Protein AF-A0A948XB82-F1 (afdb_monomer)

Nearest PDB structures (foldseek):
  3dh3-assembly4_D  TM=6.947E-01  e=8.249E-20  Escherichia coli
  1vio-assembly1_B  TM=7.041E-01  e=4.746E-19  Haemophilus influenzae
  1ksv-assembly1_A  TM=6.782E-01  e=2.929E-19  Escherichia coli
  2gml-assembly2_B  TM=8.587E-01  e=2.042E-13  Escherichia coli
  2olw-assembly2_B  TM=8.159E-01  e=3.733E-13  Escherichia coli

Mean predicted aligned error: 8.67 Å

Secondary structure (DSSP, 8-state):
---PPPPPPPP----PPPPP-----------SEEHHHHHHHTTSS-HHHHHHHHHTT-EEETTEEE-STT-EE-TT--EEE-HHHHHHHTT--EEEEEEPTTEESSS-BTTBEEGGGG-SGGGBPTT-SSPP-GGGGTT-EESS---TT-EEEEEEES-HHHHHHHHSTT----EEEEEEEEE---TTHHHHHHTT-EETTEEPPP-EEEESSSSEEEEEES---TTHHHHHHHHTTEEEEEEEEEEETTEE-TT--TT-EEEPPTT---

Foldseek 3Di:
DDDDDDDDDDDDDDDDDDDPDPDPDDPDDQDADFPLVLCVVVLVFHSVLRLVCQCVQQKDWLNHTHNDGRDGDHSPIDIDGHPVSVVVLVPKFKKKAFEDAQEWCFPDDPNGHHLLVLLDQVQADPPFPDHDDVVNSVQWGWLDTDDNQATEITMTINTRSQSCCQANPPHQKKWKKKWFKDFDFDPCLQVVLQADDDDPNHGADGWDWDDPDDGIIMIIHRDDDDVVVQVSQVVRGIHTPYMYTQDIRPDGSPPNDRSHMHTQDPPDDD

Radius of gyration: 31.68 Å; Cα contacts (8 Å, |Δi|>4): 470; chains: 1; bounding box: 44×98×120 Å

Structure (mmCIF, N/CA/C/O backbone):
data_AF-A0A948XB82-F1
#
_entry.id   AF-A0A948XB82-F1
#
loop_
_atom_site.group_PDB
_atom_site.id
_atom_site.type_symbol
_atom_site.label_atom_id
_atom_site.label_alt_id
_atom_site.label_comp_id
_atom_site.label_asym_id
_atom_site.label_entity_id
_atom_site.label_seq_id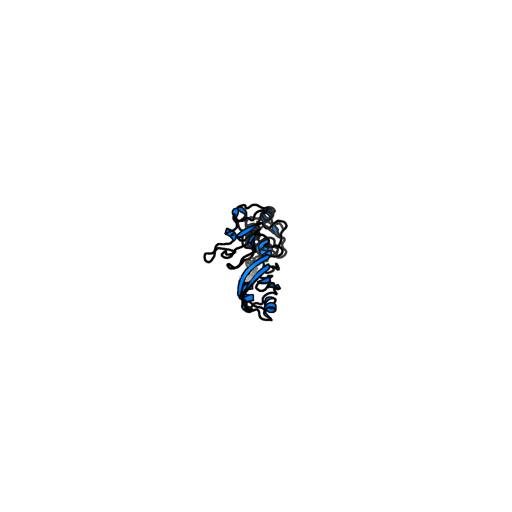
_atom_site.pdbx_PDB_ins_code
_atom_site.Cartn_x
_atom_site.Cartn_y
_atom_site.Cartn_z
_atom_site.occupancy
_atom_site.B_iso_or_equiv
_atom_site.auth_seq_id
_atom_site.auth_comp_id
_atom_site.auth_asym_id
_atom_site.auth_atom_id
_atom_site.pdbx_PDB_model_num
ATOM 1 N N . MET A 1 1 ? -19.721 -74.765 94.001 1.00 44.59 1 MET A N 1
ATOM 2 C CA . MET A 1 1 ? -18.731 -75.258 93.020 1.00 44.59 1 MET A CA 1
ATOM 3 C C . MET A 1 1 ? -19.482 -75.759 91.800 1.00 44.59 1 MET A C 1
ATOM 5 O O . MET A 1 1 ? -20.050 -76.837 91.864 1.00 44.59 1 MET A O 1
ATOM 9 N N . ASN A 1 2 ? -19.585 -74.906 90.781 1.00 39.44 2 ASN A N 1
ATOM 10 C CA . ASN A 1 2 ? -19.821 -75.204 89.363 1.00 39.44 2 ASN A CA 1
ATOM 11 C C . ASN A 1 2 ? -20.097 -73.856 88.695 1.00 39.44 2 ASN A C 1
ATOM 13 O O . ASN A 1 2 ? -21.235 -73.400 88.684 1.00 39.44 2 ASN A O 1
ATOM 17 N N . ASP A 1 3 ? -19.040 -73.207 88.209 1.00 40.25 3 ASP A N 1
ATOM 18 C CA . ASP A 1 3 ? -19.155 -72.004 87.389 1.00 40.25 3 ASP A CA 1
ATOM 19 C C . ASP A 1 3 ? -18.664 -72.345 85.984 1.00 40.25 3 ASP A C 1
ATOM 21 O O . ASP A 1 3 ? -17.518 -72.751 85.776 1.00 40.25 3 ASP A O 1
ATOM 25 N N . SER A 1 4 ? -19.599 -72.272 85.041 1.00 39.44 4 SER A N 1
ATOM 26 C CA . SER A 1 4 ? -19.399 -72.562 83.624 1.00 39.44 4 SER A CA 1
ATOM 27 C C . SER A 1 4 ? -18.828 -71.324 82.924 1.00 39.44 4 SER A C 1
ATOM 29 O O . SER A 1 4 ? -19.292 -70.217 83.197 1.00 39.44 4 SER A O 1
ATOM 31 N N . PRO A 1 5 ? -17.857 -71.459 82.005 1.00 43.59 5 PRO A N 1
ATOM 32 C CA . PRO A 1 5 ? -17.249 -70.305 81.360 1.00 43.59 5 PRO A CA 1
ATOM 33 C C . PRO A 1 5 ? -18.140 -69.704 80.261 1.00 43.59 5 PRO A C 1
ATOM 35 O O . PRO A 1 5 ? -18.662 -70.388 79.380 1.00 43.59 5 PRO A O 1
ATOM 38 N N . THR A 1 6 ? -18.252 -68.381 80.328 1.00 44.56 6 THR A N 1
ATOM 39 C CA . THR A 1 6 ? -18.955 -67.436 79.452 1.00 44.56 6 THR A CA 1
ATOM 40 C C . THR A 1 6 ? -18.467 -67.472 77.988 1.00 44.56 6 THR A C 1
ATOM 42 O O . THR A 1 6 ? -17.260 -67.567 77.747 1.00 44.56 6 THR A O 1
ATOM 45 N N . PRO A 1 7 ? -19.353 -67.317 76.981 1.00 39.78 7 PRO A N 1
ATOM 46 C CA . PRO A 1 7 ? -18.963 -67.293 75.570 1.00 39.78 7 PRO A CA 1
ATOM 47 C C . PRO A 1 7 ? -18.355 -65.943 75.139 1.00 39.78 7 PRO A C 1
ATOM 49 O O . PRO A 1 7 ? -18.865 -64.869 75.459 1.00 39.78 7 PRO A O 1
ATOM 52 N N . ARG A 1 8 ? -17.271 -66.000 74.350 1.00 39.41 8 ARG A N 1
ATOM 53 C CA . ARG A 1 8 ? -16.617 -64.840 73.715 1.00 39.41 8 ARG A CA 1
ATOM 54 C C . ARG A 1 8 ? -17.480 -64.261 72.585 1.00 39.41 8 ARG A C 1
ATOM 56 O O . ARG A 1 8 ? -17.780 -64.948 71.609 1.00 39.41 8 ARG A O 1
ATOM 63 N N . ALA A 1 9 ? -17.813 -62.974 72.688 1.00 40.00 9 ALA A N 1
ATOM 64 C CA . ALA A 1 9 ? -18.500 -62.203 71.655 1.00 40.00 9 ALA A CA 1
ATOM 65 C C . ALA A 1 9 ? -17.589 -61.923 70.441 1.00 40.00 9 ALA A C 1
ATOM 67 O O . ALA A 1 9 ? -16.431 -61.529 70.585 1.00 40.00 9 ALA A O 1
ATOM 68 N N . LYS A 1 10 ? -18.128 -62.117 69.231 1.00 38.88 10 LYS A N 1
ATOM 69 C CA . LYS A 1 10 ? -17.468 -61.825 67.949 1.00 38.88 10 LYS A CA 1
ATOM 70 C C . LYS A 1 10 ? -17.563 -60.324 67.646 1.00 38.88 10 LYS A C 1
ATOM 72 O O . LYS A 1 10 ? -18.660 -59.796 67.488 1.00 38.88 10 LYS A O 1
ATOM 77 N N . ILE A 1 11 ? -16.421 -59.648 67.534 1.00 40.31 11 ILE A N 1
ATOM 78 C CA . ILE A 1 11 ? -16.333 -58.237 67.132 1.00 40.31 11 ILE A CA 1
ATOM 79 C C . ILE A 1 11 ? -16.541 -58.135 65.613 1.00 40.31 11 ILE A C 1
ATOM 81 O O . ILE A 1 11 ? -15.787 -58.703 64.824 1.00 40.31 11 ILE A O 1
ATOM 85 N N . ARG A 1 12 ? -17.584 -57.407 65.203 1.00 37.78 12 ARG A N 1
ATOM 86 C CA . ARG A 1 12 ? -17.928 -57.097 63.809 1.00 37.78 12 ARG A CA 1
ATOM 87 C C . ARG A 1 12 ? -17.132 -55.869 63.359 1.00 37.78 12 ARG A C 1
ATOM 89 O O . ARG A 1 12 ? -17.402 -54.759 63.807 1.00 37.78 12 ARG A O 1
ATOM 96 N N . VAL A 1 13 ? -16.160 -56.065 62.469 1.00 38.25 13 VAL A N 1
ATOM 97 C CA . VAL A 1 13 ? -15.392 -54.975 61.845 1.00 38.25 13 VAL A CA 1
ATOM 98 C C . VAL A 1 13 ? -16.288 -54.247 60.840 1.00 38.25 13 VAL A C 1
ATOM 100 O O . VAL A 1 13 ? -16.725 -54.823 59.844 1.00 38.25 13 VAL A O 1
ATOM 103 N N . VAL A 1 14 ? -16.585 -52.976 61.110 1.00 39.91 14 VAL A N 1
ATOM 104 C CA . VAL A 1 14 ? -17.322 -52.091 60.200 1.00 39.91 14 VAL A CA 1
ATOM 105 C C . VAL A 1 14 ? -16.345 -51.595 59.130 1.00 39.91 14 VAL A C 1
ATOM 107 O O . VAL A 1 14 ? -15.380 -50.897 59.436 1.00 39.91 14 VAL A O 1
ATOM 110 N N . ARG A 1 15 ? -16.567 -51.983 57.869 1.00 41.22 15 ARG A N 1
ATOM 111 C CA . ARG A 1 15 ? -15.790 -51.503 56.715 1.00 41.22 15 ARG A CA 1
ATOM 112 C C . ARG A 1 15 ? -16.067 -50.008 56.521 1.00 41.22 15 ARG A C 1
ATOM 114 O O . ARG A 1 15 ? -17.191 -49.618 56.217 1.00 41.22 15 ARG A O 1
ATOM 121 N N . ARG A 1 16 ? -15.038 -49.181 56.710 1.00 40.88 16 ARG A N 1
ATOM 122 C CA . ARG A 1 16 ? -15.045 -47.742 56.418 1.00 40.88 16 ARG A CA 1
ATOM 123 C C . ARG A 1 16 ? -15.140 -47.570 54.897 1.00 40.88 16 ARG A C 1
ATOM 125 O O . ARG A 1 16 ? -14.289 -48.086 54.176 1.00 40.88 16 ARG A O 1
ATOM 132 N N . VAL A 1 17 ? -16.185 -46.901 54.414 1.00 43.66 17 VAL A N 1
ATOM 133 C CA . VAL A 1 17 ? -16.306 -46.516 53.000 1.00 43.66 17 VAL A CA 1
ATOM 134 C C . VAL A 1 17 ? -15.234 -45.462 52.730 1.00 43.66 17 VAL A C 1
ATOM 136 O O . VAL A 1 17 ? -15.179 -44.448 53.425 1.00 43.66 17 VAL A O 1
ATOM 139 N N . ALA A 1 18 ? -14.337 -45.743 51.786 1.00 43.00 18 ALA A N 1
ATOM 140 C CA . ALA A 1 18 ? -13.312 -44.804 51.356 1.00 43.00 18 ALA A CA 1
ATOM 141 C C . ALA A 1 18 ? -13.987 -43.581 50.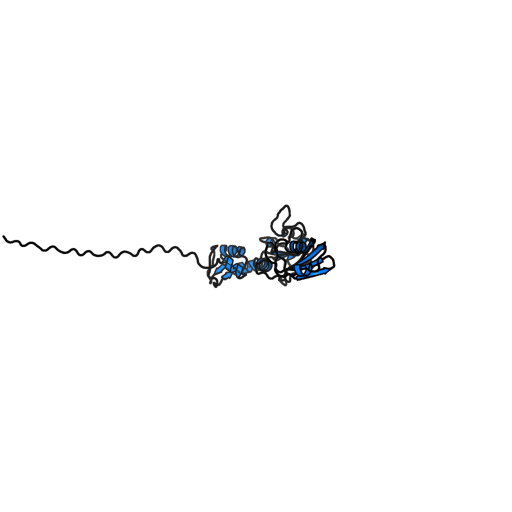720 1.00 43.00 18 ALA A C 1
ATOM 143 O O . ALA A 1 18 ? -14.830 -43.728 49.834 1.00 43.00 18 ALA A O 1
ATOM 144 N N . ALA A 1 19 ? -13.637 -42.389 51.202 1.00 43.75 19 ALA A N 1
ATOM 145 C CA . ALA A 1 19 ? -14.021 -41.138 50.571 1.00 43.75 19 ALA A CA 1
ATOM 146 C C . ALA A 1 19 ? -13.431 -41.108 49.156 1.00 43.75 19 ALA A C 1
ATOM 148 O O . ALA A 1 19 ? -12.245 -41.386 48.974 1.00 43.75 19 ALA A O 1
ATOM 149 N N . ALA A 1 20 ? -14.276 -40.826 48.165 1.00 45.59 20 ALA A N 1
ATOM 150 C CA . ALA A 1 20 ? -13.843 -40.634 46.793 1.00 45.59 20 ALA A CA 1
ATOM 151 C C . ALA A 1 20 ? -12.900 -39.427 46.742 1.00 45.59 20 ALA A C 1
ATOM 153 O O . ALA A 1 20 ? -13.283 -38.306 47.072 1.00 45.59 20 ALA A O 1
ATOM 154 N N . ASP A 1 21 ? -11.661 -39.701 46.360 1.00 42.25 21 ASP A N 1
ATOM 155 C CA . ASP A 1 21 ? -10.599 -38.728 46.171 1.00 42.25 21 ASP A CA 1
ATOM 156 C C . ASP A 1 21 ? -10.910 -37.940 44.887 1.00 42.25 21 ASP A C 1
ATOM 158 O O . ASP A 1 21 ? -10.603 -38.367 43.772 1.00 42.25 21 ASP A O 1
ATOM 162 N N . THR A 1 22 ? -11.639 -36.828 45.010 1.00 45.50 22 THR A N 1
ATOM 163 C CA . THR A 1 22 ? -11.856 -35.913 43.885 1.00 45.50 22 THR A CA 1
ATOM 164 C C . THR A 1 22 ? -10.570 -35.134 43.660 1.00 45.50 22 THR A C 1
ATOM 166 O O . THR A 1 22 ? -10.338 -34.098 44.287 1.00 45.50 22 THR A O 1
ATOM 169 N N . ALA A 1 23 ? -9.728 -35.649 42.766 1.00 48.97 23 ALA A N 1
ATOM 170 C CA . ALA A 1 23 ? -8.591 -34.913 42.239 1.00 48.97 23 ALA A CA 1
ATOM 171 C C . ALA A 1 23 ? -9.054 -33.524 41.747 1.00 48.97 23 ALA A C 1
ATOM 173 O O . ALA A 1 23 ? -10.116 -33.423 41.121 1.00 48.97 23 ALA A O 1
ATOM 174 N N . PRO A 1 24 ? -8.290 -32.448 42.004 1.00 44.91 24 PRO A N 1
ATOM 175 C CA . PRO A 1 24 ? -8.643 -31.126 41.515 1.00 44.91 24 PRO A CA 1
ATOM 176 C C . PRO A 1 24 ? -8.679 -31.160 39.986 1.00 44.91 24 PRO A C 1
ATOM 178 O O . PRO A 1 24 ? -7.675 -31.453 39.330 1.00 44.91 24 PRO A O 1
ATOM 181 N N . VAL A 1 25 ? -9.852 -30.873 39.419 1.00 46.31 25 VAL A N 1
ATOM 182 C CA . VAL A 1 25 ? -10.026 -30.659 37.982 1.00 46.31 25 VAL A CA 1
ATOM 183 C C . VAL A 1 25 ? -9.077 -29.528 37.591 1.00 46.31 25 VAL A C 1
ATOM 185 O O . VAL A 1 25 ? -9.241 -28.390 38.033 1.00 46.31 25 VAL A O 1
ATOM 188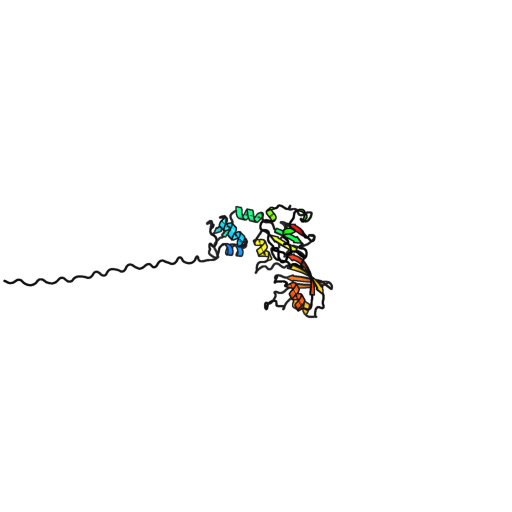 N N . LYS A 1 26 ? -8.038 -29.843 36.806 1.00 40.03 26 LYS A N 1
ATOM 189 C CA . LYS A 1 26 ? -7.198 -28.821 36.168 1.00 40.03 26 LYS A CA 1
ATOM 190 C C . LYS A 1 26 ? -8.138 -27.876 35.413 1.00 40.03 26 LYS A C 1
ATOM 192 O O . LYS A 1 26 ? -8.944 -28.395 34.642 1.00 40.03 26 LYS A O 1
ATOM 197 N N . PRO A 1 27 ? -8.053 -26.544 35.592 1.00 43.31 27 PRO A N 1
ATOM 198 C CA . PRO A 1 27 ? -8.846 -25.628 34.788 1.00 43.31 27 PRO A CA 1
ATOM 199 C C . PRO A 1 27 ? -8.541 -25.922 33.321 1.00 43.31 27 PRO A C 1
ATOM 201 O O . PRO A 1 27 ? -7.390 -25.847 32.880 1.00 43.31 27 PRO A O 1
ATOM 204 N N . GLU A 1 28 ? -9.570 -26.372 32.611 1.00 46.44 28 GLU A N 1
ATOM 205 C CA . GLU A 1 28 ? -9.508 -26.686 31.195 1.00 46.44 28 GLU A CA 1
ATOM 206 C C . GLU A 1 28 ? -8.987 -25.435 30.481 1.00 46.44 28 GLU A C 1
ATOM 208 O O . GLU A 1 28 ? -9.465 -24.324 30.728 1.00 46.44 28 GLU A O 1
ATOM 213 N N . ALA A 1 29 ? -7.931 -25.580 29.675 1.00 53.56 29 ALA A N 1
ATOM 214 C CA . ALA A 1 29 ? -7.384 -24.444 28.946 1.00 53.56 29 ALA A CA 1
ATOM 215 C C . ALA A 1 29 ? -8.528 -23.809 28.139 1.00 53.56 29 ALA A C 1
ATOM 217 O O . ALA A 1 29 ? -9.263 -24.557 27.493 1.00 53.56 29 ALA A O 1
ATOM 218 N N . PRO A 1 30 ? -8.704 -22.474 28.166 1.00 58.88 30 PRO A N 1
ATOM 219 C CA . PRO A 1 30 ? -9.861 -21.845 27.546 1.00 58.88 30 PRO A CA 1
ATOM 220 C C . PRO A 1 30 ? -9.949 -22.280 26.080 1.00 58.88 30 PRO A C 1
ATOM 222 O O . PRO A 1 30 ? -9.042 -22.011 25.282 1.00 58.88 30 PRO A O 1
ATOM 225 N N . SER A 1 31 ? -11.007 -23.021 25.753 1.00 77.00 31 SER A N 1
ATOM 226 C CA . SER A 1 31 ? -11.255 -23.542 24.416 1.00 77.00 31 SER A CA 1
ATOM 227 C C . SER A 1 31 ? -11.634 -22.395 23.472 1.00 77.00 31 SER A C 1
ATOM 229 O O . SER A 1 31 ? -12.040 -21.309 23.889 1.00 77.00 31 SER A O 1
ATOM 231 N N . GLY A 1 32 ? -11.425 -22.595 22.170 1.00 87.38 32 GLY A N 1
ATOM 232 C CA . GLY A 1 32 ? -11.774 -21.606 21.148 1.00 87.38 32 GLY A CA 1
ATOM 233 C C . GLY A 1 32 ? -10.628 -20.702 20.686 1.00 87.38 32 GLY A C 1
ATOM 234 O O . GLY A 1 32 ? -9.443 -20.915 20.968 1.00 87.38 32 GLY A O 1
ATOM 235 N N . VAL A 1 33 ? -10.985 -19.694 19.893 1.00 93.50 33 VAL A N 1
ATOM 236 C CA . VAL A 1 33 ? -10.058 -18.805 19.183 1.00 93.50 33 VAL A CA 1
ATOM 237 C C . VAL A 1 33 ? -9.991 -17.464 19.904 1.00 93.50 33 VAL A C 1
ATOM 239 O O . VAL A 1 33 ? -10.993 -16.957 20.397 1.00 93.50 33 VAL A O 1
ATOM 242 N N . ARG A 1 34 ? -8.799 -16.861 19.971 1.00 96.38 34 ARG A N 1
ATOM 243 C CA . ARG A 1 34 ? -8.619 -15.531 20.571 1.00 96.38 34 ARG A CA 1
ATOM 244 C C . ARG A 1 34 ? -9.525 -14.510 19.875 1.00 96.38 34 ARG A C 1
ATOM 246 O O . ARG A 1 34 ? -9.466 -14.389 18.652 1.00 96.38 34 ARG A O 1
ATOM 253 N N . ILE A 1 35 ? -10.283 -13.735 20.648 1.00 96.25 35 ILE A N 1
ATOM 254 C CA . ILE A 1 35 ? -11.264 -12.768 20.128 1.00 96.25 35 ILE A CA 1
ATOM 255 C C . ILE A 1 35 ? -10.612 -11.784 19.156 1.00 96.25 35 ILE A C 1
ATOM 257 O O . ILE A 1 35 ? -11.121 -11.594 18.056 1.00 96.25 35 ILE A O 1
ATOM 261 N N . SER A 1 36 ? -9.430 -11.242 19.472 1.00 95.94 36 SER A N 1
ATOM 262 C CA . SER A 1 36 ? -8.754 -10.318 18.552 1.00 95.94 36 SER A CA 1
ATOM 263 C C . SER A 1 36 ? -8.321 -10.948 17.227 1.00 95.94 36 SER A C 1
ATOM 265 O O . SER A 1 36 ? -8.220 -10.245 16.223 1.00 95.94 36 SER A O 1
ATOM 267 N N . LYS A 1 37 ? -8.109 -12.272 17.185 1.00 94.56 37 LYS A N 1
ATOM 268 C CA . LYS A 1 37 ? -7.916 -13.008 15.927 1.00 94.56 37 LYS A CA 1
ATOM 269 C C . LYS A 1 37 ? -9.243 -13.137 15.170 1.00 94.56 37 LYS A C 1
ATOM 271 O O . LYS A 1 37 ? -9.270 -12.771 14.000 1.00 94.56 37 LYS A O 1
ATOM 276 N N . LEU A 1 38 ? -10.323 -13.563 15.835 1.00 95.50 38 LEU A N 1
ATOM 277 C CA . LEU A 1 38 ? -11.656 -13.679 15.222 1.00 95.50 38 LEU A CA 1
ATOM 278 C C . LEU A 1 38 ? -12.136 -12.347 14.636 1.00 95.50 38 LEU A C 1
ATOM 280 O O . LEU A 1 38 ? -12.579 -12.303 13.494 1.00 95.50 38 LEU A O 1
ATOM 284 N N . MET A 1 39 ? -11.995 -11.247 15.379 1.00 95.88 39 MET A N 1
ATOM 285 C CA . MET A 1 39 ? -12.358 -9.905 14.914 1.00 95.88 39 MET A CA 1
ATOM 286 C C . MET A 1 39 ? -11.606 -9.517 13.637 1.00 95.88 39 MET A C 1
ATOM 288 O O . MET A 1 39 ? -12.208 -8.979 12.709 1.00 95.88 39 MET A O 1
ATOM 292 N N . ALA A 1 40 ? -10.309 -9.825 13.565 1.00 92.62 40 ALA A N 1
ATOM 293 C CA . ALA A 1 40 ? -9.498 -9.532 12.390 1.00 92.62 40 ALA A CA 1
ATOM 294 C C . ALA A 1 40 ? -9.845 -10.408 11.185 1.00 92.62 40 ALA A C 1
ATOM 296 O O . ALA A 1 40 ? -9.898 -9.912 10.061 1.00 92.62 40 ALA A O 1
ATOM 297 N N . GLU A 1 41 ? -10.102 -11.696 11.403 1.00 91.06 41 GLU A N 1
ATOM 298 C CA . GLU A 1 41 ? -10.509 -12.623 10.343 1.00 91.06 41 GLU A CA 1
ATOM 299 C C . GLU A 1 41 ? -11.884 -12.264 9.774 1.00 91.06 41 GLU A C 1
ATOM 301 O O . GLU A 1 41 ? -12.066 -12.309 8.560 1.00 91.06 41 GLU A O 1
ATOM 306 N N . ARG A 1 42 ? -12.802 -11.800 10.628 1.00 92.56 42 ARG A N 1
ATOM 307 C CA . ARG A 1 42 ? -14.141 -11.322 10.251 1.00 92.56 42 ARG A CA 1
ATOM 308 C C . ARG A 1 42 ? -14.163 -9.887 9.711 1.00 92.56 42 ARG A C 1
ATOM 310 O O . ARG A 1 42 ? -15.234 -9.362 9.428 1.00 92.56 42 ARG A O 1
ATOM 317 N N . GLY A 1 43 ? -13.006 -9.232 9.592 1.00 90.88 43 GLY A N 1
ATOM 318 C CA . GLY A 1 43 ? -12.902 -7.886 9.022 1.00 90.88 43 GLY A CA 1
ATOM 319 C C . GLY A 1 43 ? -13.470 -6.763 9.898 1.00 90.88 43 GLY A C 1
ATOM 320 O O . GLY A 1 43 ? -13.716 -5.673 9.389 1.00 90.88 43 GLY A O 1
ATOM 321 N N . LEU A 1 44 ? -13.658 -6.988 11.204 1.00 92.94 44 LEU A N 1
ATOM 322 C CA . LEU A 1 44 ? -14.162 -5.959 12.121 1.00 92.94 44 LEU A CA 1
ATOM 323 C C . LEU A 1 44 ? -13.128 -4.852 12.367 1.00 92.94 44 LEU A C 1
ATOM 325 O O . LEU A 1 44 ? -13.495 -3.684 12.442 1.00 92.94 44 LEU A O 1
ATOM 329 N N . CYS A 1 45 ? -11.848 -5.210 12.492 1.00 93.19 45 CYS A N 1
ATOM 330 C CA . CYS A 1 45 ? -10.703 -4.304 12.659 1.00 93.19 45 CYS A CA 1
ATOM 331 C C . CYS A 1 45 ? -9.386 -5.100 12.550 1.00 93.19 45 CYS A C 1
ATOM 333 O O . CYS A 1 45 ? -9.408 -6.319 12.400 1.00 93.19 45 CYS A O 1
ATOM 335 N N . SER A 1 46 ? -8.216 -4.469 12.656 1.00 92.31 46 SER A N 1
ATOM 336 C CA . SER A 1 46 ? -6.957 -5.205 12.853 1.00 92.31 46 SER A CA 1
ATOM 337 C C . SER A 1 46 ? -6.895 -5.877 14.226 1.00 92.31 46 SER A C 1
ATOM 339 O O . SER A 1 46 ? -7.614 -5.523 15.158 1.00 92.31 46 SER A O 1
ATOM 341 N N . ARG A 1 47 ? -5.954 -6.817 14.392 1.00 92.44 47 ARG A N 1
ATOM 342 C CA . ARG A 1 47 ? -5.690 -7.456 15.694 1.00 92.44 47 ARG A CA 1
ATOM 343 C C . ARG A 1 47 ? -5.274 -6.452 16.776 1.00 92.44 47 ARG A C 1
ATOM 345 O O . ARG A 1 47 ? -5.633 -6.641 17.929 1.00 92.44 47 ARG A O 1
ATOM 352 N N . ARG A 1 48 ? -4.519 -5.410 16.404 1.00 91.69 48 ARG A N 1
ATOM 353 C CA . ARG A 1 48 ? -4.059 -4.369 17.339 1.00 91.69 48 ARG A CA 1
ATOM 354 C C . ARG A 1 48 ? -5.211 -3.472 17.778 1.00 91.69 48 ARG A C 1
ATOM 356 O O . ARG A 1 48 ? -5.342 -3.206 18.963 1.00 91.69 48 ARG A O 1
ATOM 363 N N . GLU A 1 49 ? -6.060 -3.059 16.840 1.00 93.50 49 GLU A N 1
ATOM 364 C CA . GLU A 1 49 ? -7.289 -2.327 17.168 1.00 93.50 49 GLU A CA 1
ATOM 365 C C . GLU A 1 49 ? -8.230 -3.179 18.017 1.00 93.50 49 GLU A C 1
ATOM 367 O O . GLU A 1 49 ? -8.792 -2.674 18.977 1.00 93.50 49 GLU A O 1
ATOM 372 N N . ALA A 1 50 ? -8.354 -4.476 17.719 1.00 95.75 50 ALA A N 1
ATOM 373 C CA . ALA A 1 50 ? -9.169 -5.385 18.515 1.00 95.75 50 ALA A CA 1
ATOM 374 C C . ALA A 1 50 ? -8.682 -5.456 19.966 1.00 95.75 50 ALA A C 1
ATOM 376 O O . ALA A 1 50 ? -9.489 -5.308 20.875 1.00 95.75 50 ALA A O 1
ATOM 377 N N . ASP A 1 51 ? -7.376 -5.641 20.187 1.00 96.00 51 ASP A N 1
ATOM 378 C CA . ASP A 1 51 ? -6.802 -5.628 21.536 1.00 96.00 51 ASP A CA 1
ATOM 379 C C . ASP A 1 51 ? -7.075 -4.269 22.235 1.00 96.00 51 ASP A C 1
ATOM 381 O O . ASP A 1 51 ? -7.564 -4.258 23.362 1.00 96.00 51 ASP A O 1
ATOM 385 N N . ALA A 1 52 ? -6.904 -3.133 21.544 1.00 94.50 52 ALA A N 1
ATOM 386 C CA . ALA A 1 52 ? -7.187 -1.804 22.105 1.00 94.50 52 ALA A CA 1
ATOM 387 C C . ALA A 1 52 ? -8.681 -1.566 22.417 1.00 94.50 52 ALA A C 1
ATOM 389 O O . ALA A 1 52 ? -9.021 -0.908 23.402 1.00 94.50 52 ALA A O 1
ATOM 390 N N . TYR A 1 53 ? -9.595 -2.078 21.588 1.00 96.88 53 TYR A N 1
ATOM 391 C CA . TYR A 1 53 ? -11.033 -2.011 21.851 1.00 96.88 53 TYR A CA 1
ATOM 392 C C . TYR A 1 53 ? -11.429 -2.900 23.025 1.00 96.88 53 TYR A C 1
ATOM 394 O O . TYR A 1 53 ? -12.266 -2.479 23.822 1.00 96.88 53 TYR A O 1
ATOM 402 N N . ILE A 1 54 ? -10.825 -4.086 23.154 1.00 97.31 54 ILE A N 1
ATOM 403 C CA . ILE A 1 54 ? -11.040 -4.981 24.295 1.00 97.31 54 ILE 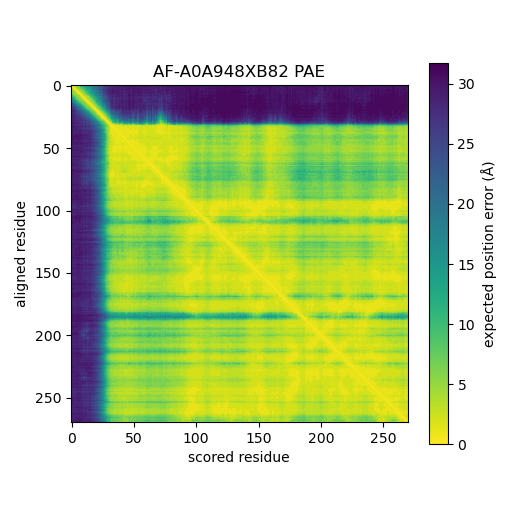A CA 1
ATOM 404 C C . ILE A 1 54 ? -10.624 -4.269 25.581 1.00 97.31 54 ILE A C 1
ATOM 406 O O . ILE A 1 54 ? -11.459 -4.096 26.452 1.00 97.31 54 ILE A O 1
ATOM 410 N N . GLU A 1 55 ? -9.398 -3.752 25.684 1.00 97.25 55 GLU A N 1
ATOM 411 C CA . GLU A 1 55 ? -8.926 -3.070 26.907 1.00 97.25 55 GLU A CA 1
ATOM 412 C C . GLU A 1 55 ? -9.834 -1.910 27.349 1.00 97.25 55 GLU A C 1
ATOM 414 O O . GLU A 1 55 ? -9.980 -1.640 28.539 1.00 97.25 55 GLU A O 1
ATOM 419 N N . ARG A 1 56 ? -10.483 -1.237 26.392 1.00 96.69 56 ARG A N 1
ATOM 420 C CA . ARG A 1 56 ? -11.412 -0.120 26.633 1.00 96.69 56 ARG A CA 1
ATOM 421 C C . ARG A 1 56 ? -12.861 -0.555 26.880 1.00 96.69 56 ARG A C 1
ATOM 423 O O . ARG A 1 56 ? -13.726 0.307 27.020 1.00 96.69 56 ARG A O 1
ATOM 430 N N . GLY A 1 57 ? -13.149 -1.856 26.884 1.00 97.00 57 GLY A N 1
ATOM 431 C CA . GLY A 1 57 ? -14.499 -2.398 27.050 1.00 97.00 57 GLY A CA 1
ATOM 432 C C . GLY A 1 57 ? -15.437 -2.071 25.887 1.00 97.00 57 GLY A C 1
ATOM 433 O O . GLY A 1 57 ? -16.634 -1.892 26.080 1.00 97.00 57 GLY A O 1
ATOM 434 N N . LEU A 1 58 ? -14.917 -1.945 24.668 1.00 97.62 58 LEU A N 1
ATOM 435 C CA . LEU A 1 58 ? -15.708 -1.587 23.485 1.00 97.62 58 LEU A CA 1
ATOM 436 C C . LEU A 1 58 ? -16.099 -2.796 22.626 1.00 97.62 58 LEU A C 1
ATOM 438 O O . LEU A 1 58 ? -16.624 -2.619 21.523 1.00 97.62 58 LEU A O 1
ATOM 442 N N . VAL A 1 59 ? -15.842 -4.010 23.113 1.00 97.94 59 VAL A N 1
ATOM 443 C CA . VAL A 1 59 ? -16.141 -5.271 22.431 1.00 97.94 59 VAL A CA 1
ATOM 444 C C . VAL A 1 59 ? -17.153 -6.060 23.245 1.00 97.94 59 VAL A C 1
ATOM 446 O O . VAL A 1 59 ? -16.989 -6.210 24.455 1.00 97.94 59 VAL A O 1
ATOM 449 N N . TYR A 1 60 ? -18.162 -6.593 22.562 1.00 98.06 60 TYR A N 1
ATOM 450 C CA . TYR A 1 60 ? -19.143 -7.505 23.133 1.00 98.06 60 TYR A CA 1
ATOM 451 C C . TYR A 1 60 ? -19.072 -8.854 22.423 1.00 98.06 60 TYR A C 1
ATOM 453 O O . TYR A 1 60 ? -18.962 -8.903 21.195 1.00 98.06 60 TYR A O 1
ATOM 461 N N . VAL A 1 61 ? -19.149 -9.938 23.190 1.00 97.38 61 VAL A N 1
ATOM 462 C CA . VAL A 1 61 ? -19.234 -11.310 22.685 1.00 97.38 61 VAL A CA 1
ATOM 463 C C . VAL A 1 61 ? -20.508 -11.939 23.221 1.00 97.38 61 VAL A C 1
ATOM 465 O O . VAL A 1 61 ? -20.696 -11.996 24.430 1.00 97.38 61 VAL A O 1
ATOM 468 N N . ASN A 1 62 ? -21.401 -12.366 22.328 1.00 96.00 62 ASN A N 1
ATOM 469 C CA . ASN A 1 62 ? -22.740 -12.863 22.669 1.00 96.00 62 ASN A CA 1
ATOM 470 C C . ASN A 1 62 ? -23.516 -11.907 23.604 1.00 96.00 62 ASN A C 1
ATOM 472 O O . ASN A 1 62 ? -24.226 -12.339 24.505 1.00 96.00 62 ASN A O 1
ATOM 476 N N . GLY A 1 63 ? -23.341 -10.594 23.413 1.00 94.75 63 GLY A N 1
ATOM 477 C CA . GLY A 1 63 ? -23.964 -9.552 24.237 1.00 94.75 63 GLY A CA 1
ATOM 478 C C . GLY A 1 63 ? -23.212 -9.184 25.523 1.00 94.75 63 GLY A C 1
ATOM 479 O O . GLY A 1 63 ? -23.523 -8.153 26.114 1.00 94.75 63 GLY A O 1
ATOM 480 N N . GLU A 1 64 ? -22.191 -9.942 25.933 1.00 96.44 64 GLU A N 1
ATOM 481 C CA . GLU A 1 64 ? -21.406 -9.662 27.142 1.00 96.44 64 GLU A CA 1
ATOM 482 C C . GLU A 1 64 ? -20.156 -8.835 26.835 1.00 96.44 64 GLU A C 1
ATOM 484 O O . GLU A 1 64 ? -19.428 -9.107 25.879 1.00 96.44 64 GLU A O 1
ATOM 489 N N . GLN A 1 65 ? -19.891 -7.810 27.647 1.00 97.50 65 GLN A N 1
ATOM 490 C CA . GLN A 1 65 ? -18.733 -6.935 27.470 1.00 97.50 65 GLN A CA 1
ATOM 491 C C . GLN A 1 65 ? -17.431 -7.674 27.804 1.00 97.50 65 GLN A C 1
ATOM 493 O O . GLN A 1 65 ? -17.293 -8.257 28.878 1.00 97.50 65 GLN A O 1
ATOM 498 N N . VAL A 1 66 ? -16.440 -7.586 26.915 1.00 96.56 66 VAL A N 1
ATOM 499 C CA . VAL A 1 66 ? -15.120 -8.199 27.103 1.00 96.56 66 VAL A CA 1
ATOM 500 C C . VAL A 1 66 ? -14.058 -7.122 27.274 1.00 96.56 66 VAL A C 1
ATOM 502 O O . VAL A 1 66 ? -13.856 -6.293 26.387 1.00 96.56 66 VAL A O 1
ATOM 505 N N . THR A 1 67 ? -13.346 -7.176 28.402 1.00 96.38 67 THR A N 1
ATOM 506 C CA . THR A 1 67 ? -12.261 -6.241 28.754 1.00 96.38 67 THR A CA 1
ATOM 507 C C . THR A 1 67 ? -10.884 -6.893 28.865 1.00 96.38 67 THR A C 1
ATOM 509 O O . THR A 1 67 ? -9.857 -6.219 28.822 1.00 96.38 67 THR A O 1
ATOM 512 N N . GLN A 1 68 ? -10.839 -8.221 28.984 1.00 96.38 68 GLN A N 1
ATOM 513 C CA . GLN A 1 68 ? -9.603 -8.962 29.200 1.00 96.38 68 GLN A CA 1
ATOM 514 C C . GLN A 1 68 ? -8.919 -9.325 27.874 1.00 96.38 68 GLN A C 1
ATOM 516 O O . GLN A 1 68 ? -9.478 -10.020 27.018 1.00 96.38 68 GLN A O 1
ATOM 521 N N . LEU A 1 69 ? -7.658 -8.918 27.715 1.00 94.69 69 LEU A N 1
ATOM 522 C CA . LEU A 1 69 ? -6.832 -9.343 26.588 1.00 94.69 69 LEU A CA 1
ATOM 523 C C . LEU A 1 69 ? -6.604 -10.856 26.583 1.00 94.69 69 LEU A C 1
ATOM 525 O O . LEU A 1 69 ? -6.456 -11.500 27.617 1.00 94.69 69 LEU A O 1
ATOM 529 N N . GLY A 1 70 ? -6.529 -11.429 25.383 1.00 93.25 70 GLY A N 1
ATOM 530 C CA . GLY A 1 70 ? -6.296 -12.864 25.217 1.00 93.25 70 GLY A CA 1
ATOM 531 C C . GLY A 1 70 ? -7.531 -13.738 25.440 1.00 93.25 70 GLY A C 1
ATOM 532 O O . GLY A 1 70 ? -7.441 -14.939 25.182 1.00 93.25 70 GLY A O 1
ATOM 533 N N . THR A 1 71 ? -8.671 -13.149 25.822 1.00 93.94 71 THR A N 1
ATOM 534 C CA . THR A 1 71 ? -9.965 -13.840 25.912 1.00 93.94 71 THR A CA 1
ATOM 535 C C . THR A 1 71 ? -10.274 -14.589 24.613 1.00 93.94 71 THR A C 1
ATOM 537 O O . THR A 1 71 ? -9.976 -14.120 23.502 1.00 93.94 71 THR A O 1
ATOM 540 N N . ARG A 1 72 ? -10.829 -15.794 24.759 1.00 95.50 72 ARG A N 1
ATOM 541 C CA . ARG A 1 72 ? -11.162 -16.714 23.668 1.00 95.50 72 ARG A CA 1
ATOM 542 C C . ARG A 1 72 ? -12.669 -16.887 23.571 1.00 95.50 72 ARG A C 1
ATOM 544 O O . ARG A 1 72 ? -13.361 -16.799 24.575 1.00 95.50 72 ARG A O 1
ATOM 551 N N . ALA A 1 73 ? -13.145 -17.128 22.357 1.00 94.94 73 ALA A N 1
ATOM 552 C CA . ALA A 1 73 ? -14.544 -17.393 22.065 1.00 94.94 73 ALA A CA 1
ATOM 553 C C . ALA A 1 73 ? -14.670 -18.531 21.043 1.00 94.94 73 ALA A C 1
ATOM 555 O O . ALA A 1 73 ? -13.708 -18.868 20.337 1.00 94.94 73 ALA A O 1
ATOM 556 N N . ALA A 1 74 ? -15.862 -19.120 20.962 1.00 94.69 74 ALA A N 1
ATOM 557 C CA . ALA A 1 74 ? -16.196 -20.086 19.924 1.00 94.69 74 ALA A CA 1
ATOM 558 C C . ALA A 1 74 ? -16.097 -19.448 18.524 1.00 94.69 74 ALA A C 1
ATOM 560 O O . ALA A 1 74 ? -16.223 -18.231 18.365 1.00 94.69 74 ALA A O 1
ATOM 561 N N . MET A 1 75 ? -15.840 -20.262 17.495 1.00 92.44 75 MET A N 1
ATOM 562 C CA . MET A 1 75 ? -15.671 -19.762 16.121 1.00 92.44 75 MET A CA 1
ATOM 563 C C . MET A 1 75 ? -16.933 -19.099 15.562 1.00 92.44 75 MET A C 1
ATOM 565 O O . MET A 1 75 ? -16.821 -18.230 14.698 1.00 92.44 75 MET A O 1
ATOM 569 N N . ASP A 1 76 ? -18.100 -19.483 16.065 1.00 93.56 76 ASP A N 1
ATOM 570 C CA . ASP A 1 76 ? -19.436 -19.011 15.703 1.00 93.56 76 ASP A CA 1
ATOM 571 C C . ASP A 1 76 ? -19.986 -17.931 16.649 1.00 93.56 76 ASP A C 1
ATOM 573 O O . ASP A 1 76 ? -21.035 -17.365 16.363 1.00 93.56 76 ASP A O 1
ATOM 577 N N . ALA A 1 77 ? -19.269 -17.589 17.728 1.00 95.06 77 ALA A N 1
ATOM 578 C CA . ALA A 1 77 ? -19.714 -16.580 18.690 1.00 95.06 77 ALA A CA 1
ATOM 579 C C . ALA A 1 77 ? -20.029 -15.248 17.998 1.00 95.06 77 ALA A C 1
ATOM 581 O O . ALA A 1 77 ? -19.266 -14.808 17.134 1.00 95.06 77 ALA A O 1
ATOM 582 N N . GLU A 1 78 ? -21.101 -14.571 18.389 1.00 96.31 78 GLU A N 1
ATOM 583 C CA . GLU A 1 78 ? -21.431 -13.247 17.874 1.00 96.31 78 GLU A CA 1
ATOM 584 C C . GLU A 1 78 ? -20.481 -12.216 18.492 1.00 96.31 78 GLU A C 1
ATOM 586 O O . GLU A 1 78 ? -20.334 -12.157 19.709 1.00 96.31 78 GLU A O 1
ATOM 591 N N . ILE A 1 79 ? -19.813 -11.404 17.667 1.00 97.44 79 ILE A N 1
ATOM 592 C CA . ILE A 1 79 ? -18.894 -10.363 18.148 1.00 97.44 79 ILE A CA 1
ATOM 593 C C . ILE A 1 79 ? -19.344 -9.023 17.586 1.00 97.44 79 ILE A C 1
ATOM 595 O O . ILE A 1 79 ? -19.422 -8.860 16.367 1.00 97.44 79 ILE A O 1
ATOM 599 N N . THR A 1 80 ? -19.589 -8.052 18.463 1.00 96.94 80 THR A N 1
ATOM 600 C CA . THR A 1 80 ? -20.028 -6.709 18.076 1.00 96.94 80 THR A CA 1
ATOM 601 C C . THR A 1 80 ? -19.158 -5.626 18.711 1.00 96.94 80 THR A C 1
ATOM 603 O O . THR A 1 80 ? -18.598 -5.782 19.796 1.00 96.94 80 THR A O 1
ATOM 606 N N . LEU A 1 81 ? -19.012 -4.508 17.996 1.00 97.12 81 LEU A N 1
ATOM 607 C CA . LEU A 1 81 ? -18.352 -3.303 18.499 1.00 97.12 81 LEU A CA 1
ATOM 608 C C . LEU A 1 81 ? -19.384 -2.344 19.090 1.00 97.12 81 LEU A C 1
ATOM 610 O O . LEU A 1 81 ? -20.438 -2.131 18.477 1.00 97.12 81 LEU A O 1
ATOM 614 N N . ALA A 1 82 ? -19.032 -1.709 20.208 1.00 97.00 82 ALA A N 1
ATOM 615 C CA . ALA A 1 82 ? -19.775 -0.596 20.788 1.00 97.00 82 ALA A CA 1
ATOM 616 C C . ALA A 1 82 ? -19.921 0.567 19.789 1.00 97.00 82 ALA A C 1
ATOM 618 O O . ALA A 1 82 ? -19.049 0.793 18.943 1.00 97.00 82 ALA A O 1
ATOM 619 N N . THR A 1 83 ? -20.970 1.381 19.940 1.00 95.69 83 THR A N 1
ATOM 620 C CA . THR A 1 83 ? -21.200 2.578 19.107 1.00 95.69 83 THR A CA 1
ATOM 621 C C . THR A 1 83 ? -19.993 3.519 19.093 1.00 95.69 83 THR A C 1
ATOM 623 O O . THR A 1 83 ? -19.623 4.032 18.039 1.00 95.69 83 THR A O 1
ATOM 626 N N . ALA A 1 84 ? -19.321 3.693 20.237 1.00 94.56 84 ALA A N 1
ATOM 627 C CA . ALA A 1 84 ? -18.129 4.534 20.342 1.00 94.56 84 ALA A CA 1
ATOM 628 C C . ALA A 1 84 ? -16.949 4.019 19.494 1.00 94.56 84 ALA A C 1
ATOM 630 O O . ALA A 1 84 ? -16.281 4.825 18.847 1.00 94.56 84 ALA A O 1
ATOM 631 N N . ALA A 1 85 ? -16.724 2.698 19.437 1.00 93.69 85 ALA A N 1
ATOM 632 C CA . ALA A 1 85 ? -15.687 2.109 18.584 1.00 93.69 85 ALA A CA 1
ATOM 633 C C . ALA A 1 85 ? -16.017 2.285 17.097 1.00 93.69 85 ALA A C 1
ATOM 635 O O . ALA A 1 85 ? -15.156 2.692 16.324 1.00 93.69 85 ALA A O 1
ATOM 636 N N . ARG A 1 86 ? -17.277 2.077 16.696 1.00 93.19 86 ARG A N 1
ATOM 637 C CA . ARG A 1 86 ? -17.708 2.306 15.303 1.00 93.19 86 ARG A CA 1
ATOM 638 C C . ARG A 1 86 ? -17.549 3.771 14.889 1.00 93.19 86 ARG A C 1
ATOM 640 O O . ARG A 1 86 ? -17.089 4.055 13.788 1.00 93.19 86 ARG A O 1
ATOM 647 N N . ALA A 1 87 ? -17.885 4.703 15.781 1.00 92.25 87 ALA A N 1
ATOM 648 C CA . ALA A 1 87 ? -17.691 6.131 15.546 1.00 92.25 87 ALA A CA 1
ATOM 649 C C . ALA A 1 87 ? -16.203 6.511 15.452 1.00 92.25 87 ALA A C 1
ATOM 651 O O . ALA A 1 87 ? -15.850 7.412 14.697 1.00 92.25 87 ALA A O 1
ATOM 652 N N . GLU A 1 88 ? -15.326 5.843 16.206 1.00 90.88 88 GLU A N 1
ATOM 653 C CA . GLU A 1 88 ? -13.874 6.006 16.086 1.00 90.88 88 GLU A CA 1
ATOM 654 C C . GLU A 1 88 ? -13.363 5.504 14.737 1.00 90.88 88 GLU A C 1
ATOM 656 O O . GLU A 1 88 ? -12.643 6.238 14.066 1.00 90.88 88 GLU A O 1
ATOM 661 N N . GLN A 1 89 ? -13.812 4.326 14.297 1.00 91.69 89 GLN A N 1
ATOM 662 C CA . GLN A 1 89 ? -13.482 3.795 12.974 1.00 91.69 89 GLN A CA 1
ATOM 663 C C . GLN A 1 89 ? -13.922 4.729 11.845 1.00 91.69 89 GLN A C 1
ATOM 665 O O . GLN A 1 89 ? -13.171 4.965 10.907 1.00 91.69 89 GLN A O 1
ATOM 670 N N . ALA A 1 90 ? -15.115 5.319 11.949 1.00 88.12 90 ALA A N 1
ATOM 671 C CA . ALA A 1 90 ? -15.628 6.256 10.950 1.00 88.12 90 ALA A CA 1
ATOM 672 C C . ALA A 1 90 ? -14.798 7.551 10.823 1.00 88.12 90 ALA A C 1
ATOM 674 O O . ALA A 1 90 ? -14.919 8.254 9.824 1.00 88.12 90 ALA A O 1
ATOM 675 N N . ARG A 1 91 ? -13.966 7.879 11.821 1.00 90.25 91 ARG A N 1
ATOM 676 C CA . ARG A 1 91 ? -13.064 9.044 11.795 1.00 90.25 91 ARG A CA 1
ATOM 677 C C . ARG A 1 91 ? -11.643 8.704 11.345 1.00 90.25 91 ARG A C 1
ATOM 679 O O . ARG A 1 91 ? -10.817 9.610 11.267 1.00 90.25 91 ARG A O 1
ATOM 686 N N . GLN A 1 92 ? -11.337 7.431 11.098 1.00 94.00 92 GLN A N 1
ATOM 687 C CA . GLN A 1 92 ? -10.001 7.015 10.688 1.00 94.00 92 GLN A CA 1
ATOM 688 C C . GLN A 1 92 ? -9.657 7.560 9.302 1.00 94.00 92 GLN A C 1
ATOM 690 O O . GLN A 1 92 ? -10.446 7.496 8.362 1.00 94.00 92 GLN A O 1
ATOM 695 N N . ALA A 1 93 ? -8.443 8.078 9.174 1.00 96.00 93 ALA A N 1
ATOM 696 C CA . ALA A 1 93 ? -7.907 8.587 7.930 1.00 96.00 93 ALA A CA 1
ATOM 697 C C . ALA A 1 93 ? -7.257 7.472 7.103 1.00 96.00 93 ALA A C 1
ATOM 699 O O . ALA A 1 93 ? -6.495 6.644 7.614 1.00 96.00 93 ALA A O 1
ATOM 700 N N . THR A 1 94 ? -7.490 7.524 5.793 1.00 97.94 94 THR A N 1
ATOM 701 C CA . THR A 1 94 ? -6.656 6.868 4.783 1.00 97.94 94 THR A CA 1
ATOM 702 C C . THR A 1 94 ? -6.101 7.941 3.859 1.00 97.94 94 THR A C 1
ATOM 704 O O . THR A 1 94 ? -6.844 8.780 3.357 1.00 97.94 94 THR A O 1
ATOM 707 N N . ILE A 1 95 ? -4.788 7.931 3.663 1.00 98.44 95 ILE A N 1
ATOM 708 C CA . ILE A 1 95 ? -4.025 8.926 2.918 1.00 98.44 95 ILE A CA 1
ATOM 709 C C . ILE A 1 95 ? -3.296 8.234 1.771 1.00 98.44 95 ILE A C 1
ATOM 711 O O . ILE A 1 95 ? -2.661 7.191 1.944 1.00 98.44 95 ILE A O 1
ATOM 715 N N . LEU A 1 96 ? -3.374 8.843 0.595 1.00 98.75 96 LEU A N 1
ATOM 716 C CA . LEU A 1 96 ? -2.629 8.461 -0.592 1.00 98.75 96 LEU A CA 1
ATOM 717 C C . LEU A 1 96 ? -1.438 9.401 -0.741 1.00 98.75 96 LEU A C 1
ATOM 719 O O . LEU A 1 96 ? -1.603 10.616 -0.711 1.00 98.75 96 LEU A O 1
ATOM 723 N N . VAL A 1 97 ? -0.246 8.843 -0.921 1.00 98.81 97 VAL A N 1
ATOM 724 C CA . VAL A 1 97 ? 1.006 9.588 -1.079 1.00 98.81 97 VAL A CA 1
ATOM 725 C C . VAL A 1 97 ? 1.635 9.205 -2.411 1.00 98.81 97 VAL A C 1
ATOM 727 O O . VAL A 1 97 ? 1.792 8.017 -2.703 1.00 98.81 97 VAL A O 1
ATOM 730 N N . HIS A 1 98 ? 2.061 10.185 -3.204 1.00 98.81 98 HIS A N 1
ATOM 731 C CA . HIS A 1 98 ? 2.949 9.925 -4.332 1.00 98.81 98 HIS A CA 1
ATOM 732 C C . HIS A 1 98 ? 4.389 9.892 -3.822 1.00 98.81 98 HIS A C 1
ATOM 734 O O . HIS A 1 98 ? 5.125 10.877 -3.865 1.00 98.81 98 HIS A O 1
ATOM 740 N N . LYS A 1 99 ? 4.793 8.733 -3.307 1.00 98.69 99 LYS A N 1
ATOM 741 C CA . LYS A 1 99 ? 6.096 8.542 -2.673 1.00 98.69 99 LYS A CA 1
ATOM 742 C C . LYS A 1 99 ? 7.233 8.784 -3.690 1.00 98.69 99 LYS A C 1
ATOM 744 O O . LYS A 1 99 ? 7.257 8.112 -4.727 1.00 98.69 99 LYS A O 1
ATOM 749 N N . PRO A 1 100 ? 8.205 9.668 -3.411 1.00 98.44 100 PRO A N 1
ATOM 750 C CA . PRO A 1 100 ? 9.421 9.800 -4.204 1.00 98.44 100 PRO A CA 1
ATOM 751 C C . PRO A 1 100 ? 10.470 8.730 -3.856 1.00 98.44 100 PRO A C 1
ATOM 753 O O . PRO A 1 100 ? 10.342 7.966 -2.890 1.00 98.44 100 PRO A O 1
ATOM 756 N N . ILE A 1 101 ? 11.516 8.652 -4.679 1.00 97.81 101 ILE A N 1
ATOM 757 C CA . ILE A 1 101 ? 12.716 7.858 -4.380 1.00 97.81 101 ILE A CA 1
ATOM 758 C C . ILE A 1 101 ? 13.425 8.459 -3.154 1.00 97.81 101 ILE A C 1
ATOM 760 O O . ILE A 1 101 ? 13.334 9.660 -2.916 1.00 97.81 101 ILE A O 1
ATOM 764 N N . GLY A 1 102 ? 14.099 7.620 -2.362 1.00 97.00 102 GLY A N 1
ATOM 765 C CA . GLY A 1 102 ? 14.875 8.058 -1.190 1.00 97.00 102 GLY A CA 1
ATOM 766 C C . GLY A 1 102 ? 14.083 8.105 0.121 1.00 97.00 102 GLY A C 1
ATOM 767 O O . GLY A 1 102 ? 14.639 8.405 1.170 1.00 97.00 102 GLY A O 1
ATOM 768 N N . TYR A 1 103 ? 12.799 7.748 0.089 1.00 97.88 103 TYR A N 1
ATOM 769 C CA . TYR A 1 103 ? 11.989 7.561 1.293 1.00 97.88 103 TYR A CA 1
ATOM 770 C C . TYR A 1 103 ? 11.719 6.079 1.521 1.00 97.88 103 TYR A C 1
ATOM 772 O O . TYR A 1 103 ? 11.473 5.325 0.574 1.00 97.88 103 TYR A O 1
ATOM 780 N N . VAL A 1 104 ? 11.697 5.656 2.779 1.00 97.44 104 VAL A N 1
ATOM 781 C CA . VAL A 1 104 ? 11.218 4.326 3.170 1.00 97.44 104 VAL A CA 1
ATOM 782 C C . VAL A 1 104 ? 9.721 4.386 3.454 1.00 97.44 104 VAL A C 1
ATOM 784 O O . VAL A 1 104 ? 9.195 5.390 3.916 1.00 97.44 104 VAL A O 1
ATOM 787 N N . SER A 1 105 ? 8.982 3.318 3.153 1.00 96.75 105 SER A N 1
ATOM 788 C CA . SER A 1 105 ? 7.515 3.341 3.316 1.00 96.75 105 SER A CA 1
ATOM 789 C C . SER A 1 105 ? 7.055 3.310 4.780 1.00 96.75 105 SER A C 1
ATOM 791 O O . SER A 1 105 ? 5.934 3.711 5.066 1.00 96.75 105 SER A O 1
ATOM 793 N N . GLY A 1 106 ? 7.878 2.759 5.679 1.00 93.69 106 GLY A N 1
ATOM 794 C CA . GLY A 1 106 ? 7.533 2.470 7.073 1.00 93.69 106 GLY A CA 1
ATOM 795 C C . GLY A 1 106 ? 8.357 3.287 8.053 1.00 93.69 106 GLY A C 1
ATOM 796 O O . GLY A 1 106 ? 8.317 4.503 7.994 1.00 93.69 106 GLY A O 1
ATOM 797 N N . GLN A 1 107 ? 9.064 2.620 8.964 1.00 90.94 107 GLN A N 1
ATOM 798 C CA . GLN A 1 107 ? 9.985 3.272 9.901 1.00 90.94 107 GLN A CA 1
ATOM 799 C C . GLN A 1 107 ? 11.259 3.729 9.188 1.00 90.94 107 GLN A C 1
ATOM 801 O O . GLN A 1 107 ? 11.617 3.139 8.171 1.00 90.94 107 GLN A O 1
ATOM 806 N N . ALA A 1 108 ? 11.914 4.759 9.731 1.00 91.25 108 ALA A N 1
ATOM 807 C CA . ALA A 1 108 ? 13.219 5.216 9.259 1.00 91.25 108 ALA A CA 1
ATOM 808 C C . ALA A 1 108 ? 14.244 4.073 9.328 1.00 91.25 108 ALA A C 1
ATOM 810 O O . ALA A 1 108 ? 14.284 3.336 10.313 1.00 91.25 108 ALA A O 1
ATOM 811 N N . GLU A 1 109 ? 15.060 3.934 8.289 1.00 89.50 109 GLU A N 1
ATOM 812 C CA . GLU A 1 109 ? 16.051 2.862 8.148 1.00 89.50 109 GLU A CA 1
ATOM 813 C C . GLU A 1 109 ? 17.192 3.373 7.255 1.00 89.50 109 GLU A C 1
ATOM 815 O O . GLU A 1 109 ? 16.947 4.163 6.340 1.00 89.50 109 GLU A O 1
ATOM 820 N N . ASP A 1 110 ? 18.434 2.975 7.542 1.00 88.88 110 ASP A N 1
ATOM 821 C CA . ASP A 1 110 ? 19.626 3.286 6.735 1.00 88.88 110 ASP A CA 1
ATOM 822 C C . ASP A 1 110 ? 19.795 4.774 6.366 1.00 88.88 110 ASP A C 1
ATOM 824 O O . ASP A 1 110 ? 20.154 5.114 5.241 1.00 88.88 110 ASP A O 1
ATOM 828 N N . GLY A 1 111 ? 19.478 5.686 7.292 1.00 91.50 111 GLY A N 1
ATOM 829 C CA . GLY A 1 111 ? 19.587 7.137 7.075 1.00 91.50 111 GLY A CA 1
ATOM 830 C C . GLY A 1 111 ? 18.483 7.754 6.206 1.00 91.50 111 GLY A C 1
ATOM 831 O O . GLY A 1 111 ? 18.513 8.955 5.948 1.00 91.50 111 GLY A O 1
ATOM 832 N N . HIS A 1 112 ? 17.488 6.972 5.785 1.00 94.44 112 HIS A N 1
ATOM 833 C CA . HIS A 1 112 ? 16.394 7.447 4.946 1.00 94.44 112 HIS A CA 1
ATOM 834 C C . HIS A 1 112 ? 15.136 7.747 5.759 1.00 94.44 112 HIS A C 1
ATOM 836 O O . HIS A 1 112 ? 14.755 7.018 6.680 1.00 94.44 112 HIS A O 1
ATOM 842 N N . GLN A 1 113 ? 14.459 8.833 5.388 1.00 97.19 113 GLN A N 1
ATOM 843 C CA . GLN A 1 113 ? 13.263 9.288 6.085 1.00 97.19 113 GLN A CA 1
ATOM 844 C C . GLN A 1 113 ? 12.029 8.446 5.730 1.00 97.19 113 GLN A C 1
ATOM 846 O O . GLN A 1 113 ? 11.884 7.981 4.592 1.00 97.19 113 GLN A O 1
ATOM 851 N N . PRO A 1 114 ? 11.096 8.268 6.679 1.00 97.56 114 PRO A N 1
ATOM 852 C CA . PRO A 1 114 ? 9.858 7.557 6.428 1.00 97.56 114 PRO A CA 1
ATOM 853 C C . PRO A 1 114 ? 8.884 8.426 5.630 1.00 97.56 114 PRO A C 1
ATOM 855 O O . PRO A 1 114 ? 8.766 9.619 5.875 1.00 97.56 114 PRO A O 1
ATOM 858 N N . ALA A 1 115 ? 8.125 7.835 4.710 1.00 97.69 115 ALA A N 1
ATOM 859 C CA . ALA A 1 115 ? 7.210 8.564 3.827 1.00 97.69 115 ALA A CA 1
ATOM 860 C C . ALA A 1 115 ? 6.111 9.343 4.576 1.00 97.69 115 ALA A C 1
ATOM 862 O O . ALA A 1 115 ? 5.530 10.264 4.013 1.00 97.69 115 ALA A O 1
ATOM 863 N N . ILE A 1 116 ? 5.845 9.014 5.846 1.00 97.50 116 ILE A N 1
ATOM 864 C CA . ILE A 1 116 ? 4.926 9.781 6.695 1.00 97.50 116 ILE A CA 1
ATOM 865 C C . ILE A 1 116 ? 5.377 11.237 6.899 1.00 97.50 116 ILE A C 1
ATOM 867 O O . ILE A 1 116 ? 4.523 12.092 7.095 1.00 97.50 116 ILE A O 1
ATOM 871 N N . VAL A 1 117 ? 6.678 11.554 6.785 1.00 97.06 117 VAL A N 1
ATOM 872 C CA . VAL A 1 117 ? 7.160 12.949 6.892 1.00 97.06 117 VAL A CA 1
ATOM 873 C C . VAL A 1 117 ? 6.699 13.830 5.732 1.00 97.06 117 VAL A C 1
ATOM 875 O O . VAL A 1 117 ? 6.762 15.047 5.836 1.00 97.06 117 VAL A O 1
ATOM 878 N N . LEU A 1 118 ? 6.234 13.227 4.633 1.00 97.94 118 LEU A N 1
ATOM 879 C CA . LEU A 1 118 ? 5.641 13.953 3.509 1.00 97.94 118 LEU A CA 1
ATOM 880 C C . LEU A 1 118 ? 4.219 14.431 3.834 1.00 97.94 118 LEU A C 1
ATOM 882 O O . LEU A 1 118 ? 3.706 15.323 3.163 1.00 97.94 118 LEU A O 1
ATOM 886 N N . VAL A 1 119 ? 3.578 13.856 4.859 1.00 98.12 119 VAL A N 1
ATOM 887 C CA . VAL A 1 119 ? 2.208 14.184 5.270 1.00 98.12 119 VAL A CA 1
ATOM 888 C C . VAL A 1 119 ? 2.212 15.423 6.165 1.00 98.12 119 VAL A C 1
ATOM 890 O O . VAL A 1 119 ? 2.010 15.360 7.376 1.00 98.12 119 VAL A O 1
ATOM 893 N N . VAL A 1 120 ? 2.478 16.567 5.543 1.00 97.44 120 VAL A N 1
ATOM 894 C CA . VAL A 1 120 ? 2.466 17.901 6.160 1.00 97.44 120 VAL A CA 1
ATOM 895 C C . VAL A 1 120 ? 1.426 18.792 5.475 1.00 97.44 120 VAL A C 1
ATOM 897 O O . VAL A 1 120 ? 1.114 18.532 4.311 1.00 97.44 120 VAL A O 1
ATOM 900 N N . PRO A 1 121 ? 0.897 19.837 6.145 1.00 97.31 121 PRO A N 1
ATOM 901 C CA . PRO A 1 121 ? -0.108 20.733 5.566 1.00 97.31 121 PRO A CA 1
ATOM 902 C C . PRO A 1 121 ? 0.250 21.238 4.161 1.00 97.31 121 PRO A C 1
ATOM 904 O O . PRO A 1 121 ? -0.548 21.094 3.241 1.00 97.31 121 PRO A O 1
ATOM 907 N N . ASP A 1 122 ? 1.478 21.727 3.976 1.00 96.38 122 ASP A N 1
ATOM 908 C CA . ASP A 1 122 ? 1.945 22.306 2.706 1.00 96.38 122 ASP A CA 1
ATOM 909 C C . ASP A 1 122 ? 2.177 21.256 1.606 1.00 96.38 122 ASP A C 1
ATOM 911 O O . ASP A 1 122 ? 2.259 21.582 0.425 1.00 96.38 122 ASP A O 1
ATOM 915 N N . GLY A 1 123 ? 2.281 19.980 1.988 1.00 97.19 123 GLY A N 1
ATOM 916 C CA . GLY A 1 123 ? 2.407 18.850 1.069 1.00 97.19 123 GLY A CA 1
ATOM 917 C C . GLY A 1 123 ? 1.061 18.297 0.599 1.00 97.19 123 GLY A C 1
ATOM 918 O O . GLY A 1 123 ? 1.042 17.364 -0.208 1.00 97.19 123 GLY A O 1
ATOM 919 N N . GLN A 1 124 ? -0.058 18.818 1.116 1.00 98.38 124 GLN A N 1
ATOM 920 C CA . GLN A 1 124 ? -1.385 18.361 0.727 1.00 98.38 124 GLN A CA 1
ATOM 921 C C . GLN A 1 124 ? -1.723 18.843 -0.688 1.00 98.38 124 GLN A C 1
ATOM 923 O O . GLN A 1 124 ? -1.553 20.016 -1.020 1.00 98.38 124 GLN A O 1
ATOM 928 N N . MET A 1 125 ? -2.244 17.942 -1.519 1.00 97.50 125 MET A N 1
ATOM 929 C CA . MET A 1 125 ? -2.650 18.250 -2.884 1.00 97.50 125 MET A CA 1
ATOM 930 C C . MET A 1 125 ? -3.688 19.373 -2.908 1.00 97.50 125 MET A C 1
ATOM 932 O O . MET A 1 125 ? -4.712 19.319 -2.218 1.00 97.50 125 MET A O 1
ATOM 936 N N . ALA A 1 126 ? -3.449 20.373 -3.756 1.00 95.31 126 ALA A N 1
ATOM 937 C CA . ALA A 1 126 ? -4.401 21.451 -3.974 1.00 95.31 126 ALA A CA 1
ATOM 938 C C . ALA A 1 126 ? -5.761 20.892 -4.432 1.00 95.31 126 ALA A C 1
ATOM 940 O O . ALA A 1 126 ? -5.837 20.010 -5.287 1.00 95.31 126 ALA A O 1
ATOM 941 N N . GLY A 1 127 ? -6.845 21.411 -3.852 1.00 92.06 127 GLY A N 1
ATOM 942 C CA . GLY A 1 127 ? -8.206 20.979 -4.179 1.00 92.06 127 GLY A CA 1
ATOM 943 C C . GLY A 1 127 ? -8.669 19.683 -3.501 1.00 92.06 127 GLY A C 1
ATOM 944 O O . GLY A 1 127 ? -9.781 19.240 -3.778 1.00 92.06 127 GLY A O 1
ATOM 945 N N . ASP A 1 128 ? -7.883 19.080 -2.599 1.00 93.25 128 ASP A N 1
ATOM 946 C CA . ASP A 1 128 ? -8.385 18.005 -1.733 1.00 93.25 128 ASP A CA 1
ATOM 947 C C . ASP A 1 128 ? -9.556 18.535 -0.871 1.00 93.25 128 ASP A C 1
ATOM 949 O O . ASP A 1 128 ? -9.401 19.574 -0.220 1.00 93.25 128 ASP A O 1
ATOM 953 N N . PRO A 1 129 ? -10.753 17.915 -0.879 1.00 90.88 129 PRO A N 1
ATOM 954 C CA . PRO A 1 129 ? -11.904 18.411 -0.119 1.00 90.88 129 PRO A CA 1
ATOM 955 C C . PRO A 1 129 ? -11.690 18.362 1.397 1.00 90.88 129 PRO A C 1
ATOM 957 O O . PRO A 1 129 ? -12.149 19.250 2.115 1.00 90.88 129 PRO A O 1
ATOM 960 N N . GLN A 1 130 ? -10.979 17.350 1.895 1.00 93.62 130 GLN A N 1
ATOM 961 C CA . GLN A 1 130 ? -10.687 17.221 3.319 1.00 93.62 130 GLN A CA 1
ATOM 962 C C . GLN A 1 130 ? -9.419 18.006 3.657 1.00 93.62 130 GLN A C 1
ATOM 964 O O . GLN A 1 130 ? -8.481 18.040 2.873 1.00 93.62 130 GLN A O 1
ATOM 969 N N . ARG A 1 131 ? -9.369 18.676 4.813 1.00 94.88 131 ARG A N 1
ATOM 970 C CA . ARG A 1 131 ? -8.182 19.432 5.247 1.00 94.88 131 ARG A CA 1
ATOM 971 C C . ARG A 1 131 ? -7.318 18.618 6.201 1.00 94.88 131 ARG A C 1
ATOM 973 O O . ARG A 1 131 ? -7.826 17.830 7.008 1.00 94.88 131 ARG A O 1
ATOM 980 N N . PHE A 1 132 ? -6.009 18.840 6.118 1.00 96.56 132 PHE A N 1
ATOM 981 C CA . PHE A 1 132 ? -5.066 18.337 7.107 1.00 96.56 132 PHE A CA 1
ATOM 982 C C . PHE A 1 132 ? -5.519 18.687 8.530 1.00 96.56 132 PHE A C 1
ATOM 984 O O . PHE A 1 132 ? -5.972 19.795 8.815 1.00 96.56 132 PHE A O 1
ATOM 991 N N . HIS A 1 133 ? -5.358 17.730 9.434 1.00 93.56 133 HIS A N 1
ATOM 992 C CA . HIS A 1 133 ? -5.579 17.900 10.861 1.00 93.56 133 HIS A CA 1
ATOM 993 C C . HIS A 1 133 ? -4.608 16.968 11.598 1.00 93.56 133 HIS A C 1
ATOM 995 O O . HIS A 1 133 ? -4.507 15.804 11.216 1.00 93.56 133 HIS A O 1
ATOM 1001 N N . PRO A 1 134 ? -3.917 17.401 12.669 1.00 93.25 134 PRO A N 1
ATOM 1002 C CA . PRO A 1 134 ? -2.850 16.605 13.296 1.00 93.25 134 PRO A CA 1
ATOM 1003 C C . PRO A 1 134 ? -3.266 15.188 13.723 1.00 93.25 134 PRO A C 1
ATOM 1005 O O . PRO A 1 134 ? -2.455 14.262 13.722 1.00 93.25 134 PRO A O 1
ATOM 1008 N N . GLY A 1 135 ? -4.550 15.000 14.047 1.00 92.69 135 GLY A N 1
ATOM 1009 C CA . GLY A 1 135 ? -5.120 13.697 14.386 1.00 92.69 135 GLY A CA 1
ATOM 1010 C C . GLY A 1 135 ? -4.982 12.639 13.285 1.00 92.69 135 GLY A C 1
ATOM 1011 O O . GLY A 1 135 ? -4.910 11.459 13.621 1.00 92.69 135 GLY A O 1
ATOM 1012 N N . CYS A 1 136 ? -4.866 13.026 12.006 1.00 93.56 136 CYS A N 1
ATOM 1013 C CA . CYS A 1 136 ? -4.713 12.085 10.892 1.00 93.56 136 CYS A CA 1
ATOM 1014 C C . CYS A 1 136 ? -3.353 11.371 10.875 1.00 93.56 136 CYS A C 1
ATOM 1016 O O . CYS A 1 136 ? -3.213 10.344 10.219 1.00 93.56 136 CYS A O 1
ATOM 1018 N N . LEU A 1 137 ? -2.351 11.892 11.594 1.00 94.50 137 LEU A N 1
ATOM 1019 C CA . LEU A 1 137 ? -1.023 11.280 11.691 1.00 94.50 137 LEU A CA 1
ATOM 1020 C C . LEU A 1 137 ? -0.953 10.203 12.780 1.00 94.50 137 LEU A C 1
ATOM 1022 O O . LEU A 1 137 ? -0.125 9.292 12.716 1.00 94.50 137 LEU A O 1
ATOM 1026 N N . LYS A 1 138 ? -1.816 10.282 13.800 1.00 91.81 138 LYS A N 1
ATOM 1027 C CA . LYS A 1 138 ? -1.761 9.383 14.957 1.00 91.81 138 LYS A CA 1
ATOM 1028 C C . LYS A 1 138 ? -2.112 7.955 14.538 1.00 91.81 138 LYS A C 1
ATOM 1030 O O . LYS A 1 138 ? -3.239 7.690 14.147 1.00 91.81 138 LYS A O 1
ATOM 1035 N N . GLY A 1 139 ? -1.172 7.020 14.653 1.00 90.69 139 GLY A N 1
ATOM 1036 C CA . GLY A 1 139 ? -1.410 5.616 14.286 1.00 90.69 139 GLY A CA 1
ATOM 1037 C C . GLY A 1 139 ? -1.501 5.360 12.778 1.00 90.69 139 GLY A C 1
ATOM 1038 O O . GLY A 1 139 ? -1.895 4.272 12.373 1.00 90.69 139 GLY A O 1
ATOM 1039 N N . LEU A 1 140 ? -1.125 6.339 11.953 1.00 94.94 140 LEU A N 1
ATOM 1040 C CA . LEU A 1 140 ? -1.077 6.199 10.506 1.00 94.94 140 LEU A CA 1
ATOM 1041 C C . LEU A 1 140 ? 0.088 5.271 10.111 1.00 94.94 140 LEU A C 1
ATOM 1043 O O . LEU A 1 140 ? 1.238 5.517 10.476 1.00 94.94 140 LEU A O 1
ATOM 1047 N N . ALA A 1 141 ? -0.196 4.198 9.372 1.00 95.62 141 ALA A N 1
ATOM 1048 C CA . ALA A 1 141 ? 0.796 3.190 8.993 1.00 95.62 141 ALA A CA 1
ATOM 1049 C C . ALA A 1 141 ? 0.682 2.799 7.510 1.00 95.62 141 ALA A C 1
ATOM 1051 O O . ALA A 1 141 ? -0.408 2.863 6.943 1.00 95.62 141 ALA A O 1
ATOM 1052 N N . PRO A 1 142 ? 1.772 2.357 6.856 1.00 97.25 142 PRO A N 1
ATOM 1053 C CA . PRO A 1 142 ? 1.714 1.934 5.461 1.00 97.25 142 PRO A CA 1
ATOM 1054 C C . PRO A 1 142 ? 0.881 0.662 5.264 1.00 97.25 142 PRO A C 1
ATOM 1056 O O . PRO A 1 142 ? 1.196 -0.397 5.811 1.00 97.25 142 PRO A O 1
ATOM 1059 N N . ALA A 1 143 ? -0.124 0.739 4.393 1.00 96.19 143 ALA A N 1
ATOM 1060 C CA . ALA A 1 143 ? -0.877 -0.403 3.884 1.00 96.19 143 ALA A CA 1
ATOM 1061 C C . ALA A 1 143 ? -0.196 -0.963 2.625 1.00 96.19 143 ALA A C 1
ATOM 1063 O O . ALA A 1 143 ? -0.677 -0.855 1.496 1.00 96.19 143 ALA A O 1
ATOM 1064 N N . GLY A 1 144 ? 0.981 -1.547 2.843 1.00 93.50 144 GLY A N 1
ATOM 1065 C CA . GLY A 1 144 ? 1.873 -2.032 1.793 1.00 93.50 144 GLY A CA 1
ATOM 1066 C C . GLY A 1 144 ? 3.031 -1.093 1.527 1.00 93.50 144 GLY A C 1
ATOM 1067 O O . GLY A 1 144 ? 2.956 0.113 1.734 1.00 93.50 144 GLY A O 1
ATOM 1068 N N . ARG A 1 145 ? 4.145 -1.676 1.090 1.00 95.75 145 ARG A N 1
ATOM 1069 C CA . ARG A 1 145 ? 5.417 -0.970 0.935 1.00 95.75 145 ARG A CA 1
ATOM 1070 C C . ARG A 1 145 ? 5.753 -0.780 -0.542 1.00 95.75 145 ARG A C 1
ATOM 1072 O O . ARG A 1 145 ? 5.335 -1.559 -1.400 1.00 95.75 145 ARG A O 1
ATOM 1079 N N . LEU A 1 146 ? 6.500 0.278 -0.809 1.00 96.81 146 LEU A N 1
ATOM 1080 C CA . LEU A 1 146 ? 7.330 0.469 -1.989 1.00 96.81 146 LEU A CA 1
ATOM 1081 C C . LEU A 1 146 ? 8.792 0.417 -1.549 1.00 96.81 146 LEU A C 1
ATOM 1083 O O . LEU A 1 146 ? 9.128 0.889 -0.454 1.00 96.81 146 LEU A O 1
ATOM 1087 N N . ASP A 1 147 ? 9.637 -0.145 -2.409 1.00 95.44 147 ASP A N 1
ATOM 1088 C CA . ASP A 1 147 ? 11.081 -0.105 -2.212 1.00 95.44 147 ASP A CA 1
ATOM 1089 C C . ASP A 1 147 ? 11.576 1.350 -2.217 1.00 95.44 147 ASP A C 1
ATOM 1091 O O . ASP A 1 147 ? 10.922 2.274 -2.718 1.00 95.44 147 ASP A O 1
ATOM 1095 N N . ILE A 1 148 ? 12.751 1.556 -1.635 1.00 95.62 148 ILE A N 1
ATOM 1096 C CA . ILE A 1 148 ? 13.349 2.882 -1.488 1.00 95.62 148 ILE A CA 1
ATOM 1097 C C . ILE A 1 148 ? 13.664 3.549 -2.831 1.00 95.62 148 ILE A C 1
ATOM 1099 O O . ILE A 1 148 ? 13.455 4.749 -3.001 1.00 95.62 148 ILE A O 1
ATOM 1103 N N . ASP A 1 149 ? 14.065 2.727 -3.798 1.00 95.81 149 ASP A N 1
ATOM 1104 C CA . ASP A 1 149 ? 14.389 3.047 -5.189 1.00 95.81 149 ASP A CA 1
ATOM 1105 C C . ASP A 1 149 ? 13.145 3.092 -6.102 1.00 95.81 149 ASP A C 1
ATOM 110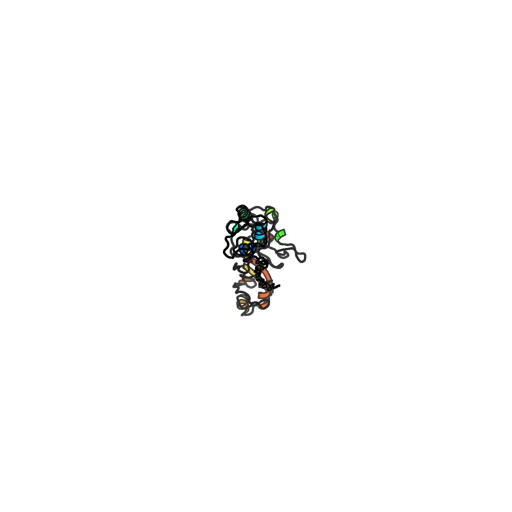7 O O . ASP A 1 149 ? 13.262 3.109 -7.327 1.00 95.81 149 ASP A O 1
ATOM 1111 N N . SER A 1 150 ? 11.944 3.049 -5.515 1.00 97.69 150 SER A N 1
ATOM 1112 C CA . SER A 1 150 ? 10.666 3.018 -6.227 1.00 97.69 150 SER A CA 1
ATOM 1113 C C . SER A 1 150 ? 9.797 4.219 -5.872 1.00 97.69 150 SER A C 1
ATOM 1115 O O . SER A 1 150 ? 9.829 4.728 -4.746 1.00 97.69 150 SER A O 1
ATOM 1117 N N . THR A 1 151 ? 8.974 4.637 -6.831 1.00 98.62 151 THR A N 1
ATOM 1118 C CA . THR A 1 151 ? 8.057 5.775 -6.706 1.00 98.62 151 THR A CA 1
ATOM 1119 C C . THR A 1 151 ? 6.595 5.361 -6.915 1.00 98.62 151 THR A C 1
ATOM 1121 O O . THR A 1 151 ? 6.289 4.217 -7.264 1.00 98.62 151 THR A O 1
ATOM 1124 N N . GLY A 1 152 ? 5.670 6.288 -6.693 1.00 98.69 152 GLY A N 1
ATOM 1125 C CA . GLY A 1 152 ? 4.256 6.131 -7.010 1.00 98.69 152 GLY A CA 1
ATOM 1126 C C . GLY A 1 152 ? 3.363 5.991 -5.784 1.00 98.69 152 GLY A C 1
ATOM 1127 O O . GLY A 1 152 ? 3.706 6.426 -4.686 1.00 98.69 152 GLY A O 1
ATOM 1128 N N . LEU A 1 153 ? 2.191 5.402 -6.004 1.00 98.81 153 LEU A N 1
ATOM 1129 C CA . LEU A 1 153 ? 1.089 5.361 -5.052 1.00 98.81 153 LEU A CA 1
ATOM 1130 C C . LEU A 1 153 ? 1.439 4.530 -3.812 1.00 98.81 153 LEU A C 1
ATOM 1132 O O . LEU A 1 153 ? 1.568 3.304 -3.879 1.00 98.81 153 LEU A O 1
ATOM 1136 N N . LEU A 1 154 ? 1.547 5.192 -2.667 1.00 98.75 154 LEU A N 1
ATOM 1137 C CA . LEU A 1 154 ? 1.638 4.602 -1.336 1.00 98.75 154 LEU A CA 1
ATOM 1138 C C . LEU A 1 154 ? 0.353 4.915 -0.566 1.00 98.75 154 LEU A C 1
ATOM 1140 O O . LEU A 1 154 ? -0.143 6.034 -0.625 1.00 98.75 154 LEU A O 1
ATOM 1144 N N . VAL A 1 155 ? -0.166 3.932 0.166 1.00 98.69 155 VAL A N 1
ATOM 1145 C CA . VAL A 1 155 ? -1.324 4.113 1.046 1.00 98.69 155 VAL A CA 1
ATOM 1146 C C . VAL A 1 155 ? -0.831 4.097 2.479 1.00 98.69 155 VAL A C 1
ATOM 1148 O O . VAL A 1 155 ? -0.155 3.152 2.890 1.00 98.69 155 VAL A O 1
ATOM 1151 N N . LEU A 1 156 ? -1.188 5.125 3.233 1.00 98.50 156 LEU A N 1
ATOM 1152 C CA . LEU A 1 156 ? -1.037 5.186 4.676 1.00 98.50 156 LEU A CA 1
ATOM 1153 C C . LEU A 1 156 ? -2.441 5.186 5.292 1.00 98.50 156 LEU A C 1
ATOM 1155 O O . LEU A 1 156 ? -3.306 5.919 4.828 1.00 98.50 156 LEU A O 1
ATOM 1159 N N . THR A 1 157 ? -2.710 4.371 6.305 1.00 97.62 157 THR A N 1
ATOM 1160 C CA . THR A 1 157 ? -4.051 4.284 6.900 1.00 97.62 157 THR A CA 1
ATOM 1161 C C . THR A 1 157 ? -3.994 4.069 8.404 1.00 97.62 157 THR A C 1
ATOM 1163 O O . THR A 1 157 ? -3.061 3.452 8.922 1.00 97.62 157 THR A O 1
ATOM 1166 N N . GLN A 1 158 ? -4.990 4.614 9.094 1.00 96.38 158 GLN A N 1
ATOM 1167 C CA . GLN A 1 158 ? -5.303 4.299 10.485 1.00 96.38 158 GLN A CA 1
ATOM 1168 C C . GLN A 1 158 ? -6.228 3.077 10.588 1.00 96.38 158 GLN A C 1
ATOM 1170 O O . GLN A 1 158 ? -6.285 2.463 11.647 1.00 96.38 158 GLN A O 1
ATOM 1175 N N . ASP A 1 159 ? -6.934 2.729 9.506 1.00 95.06 159 ASP A N 1
ATOM 1176 C CA . ASP A 1 159 ? -7.948 1.678 9.479 1.00 95.06 159 ASP A CA 1
ATOM 1177 C C . ASP A 1 159 ? -7.320 0.318 9.146 1.00 95.06 159 ASP A C 1
ATOM 1179 O O . ASP A 1 159 ? -6.886 0.033 8.020 1.00 95.06 159 ASP A O 1
ATOM 1183 N N . GLY A 1 160 ? -7.298 -0.572 10.136 1.00 93.56 160 GLY A N 1
ATOM 1184 C CA . GLY A 1 160 ? -6.769 -1.918 9.965 1.00 93.56 160 GLY A CA 1
ATOM 1185 C C . GLY A 1 160 ? -7.533 -2.784 8.964 1.00 93.56 160 GLY A C 1
ATOM 1186 O O . GLY A 1 160 ? -6.961 -3.747 8.444 1.00 93.56 160 GLY A O 1
ATOM 1187 N N . ARG A 1 161 ? -8.793 -2.454 8.660 1.00 94.12 161 ARG A N 1
ATOM 1188 C CA . ARG A 1 161 ? -9.597 -3.132 7.634 1.00 94.12 161 ARG A CA 1
ATOM 1189 C C . ARG A 1 161 ? -9.069 -2.792 6.249 1.00 94.12 161 ARG A C 1
ATOM 1191 O O . ARG A 1 161 ? -8.833 -3.711 5.471 1.00 94.12 161 ARG A O 1
ATOM 1198 N N . VAL A 1 162 ? -8.773 -1.516 5.985 1.00 95.56 162 VAL A N 1
ATOM 1199 C CA . VAL A 1 162 ? -8.123 -1.067 4.740 1.00 95.56 162 VAL A CA 1
ATOM 1200 C C . VAL A 1 162 ? -6.748 -1.718 4.599 1.00 95.56 162 VAL A C 1
ATOM 1202 O O . VAL A 1 162 ? -6.432 -2.293 3.557 1.00 95.56 162 VAL A O 1
ATOM 1205 N N . ALA A 1 163 ? -5.940 -1.719 5.666 1.00 94.81 163 ALA A N 1
ATOM 1206 C CA . ALA A 1 163 ? -4.642 -2.390 5.646 1.00 94.81 163 ALA A CA 1
ATOM 1207 C C . ALA A 1 163 ? -4.777 -3.887 5.306 1.00 94.81 163 ALA A C 1
ATOM 1209 O O . ALA A 1 163 ? -4.102 -4.382 4.402 1.00 94.81 163 ALA A O 1
ATOM 1210 N N . ARG A 1 164 ? -5.685 -4.614 5.969 1.00 92.50 164 ARG A N 1
ATOM 1211 C CA . ARG A 1 164 ? -5.944 -6.034 5.680 1.00 92.50 164 ARG A CA 1
ATOM 1212 C C . ARG A 1 164 ? -6.443 -6.247 4.252 1.00 92.50 164 ARG A C 1
ATOM 1214 O O . ARG A 1 164 ? -6.000 -7.192 3.608 1.00 92.50 164 ARG A O 1
ATOM 1221 N N . GLN A 1 165 ? -7.318 -5.382 3.752 1.00 93.75 165 GLN A N 1
ATOM 1222 C CA . GLN A 1 165 ? -7.832 -5.465 2.389 1.00 93.75 165 GLN A CA 1
ATOM 1223 C C . GLN A 1 165 ? -6.694 -5.368 1.360 1.00 93.75 165 GLN A C 1
ATOM 1225 O O . GLN A 1 165 ? -6.678 -6.121 0.390 1.00 93.75 165 GLN A O 1
ATOM 1230 N N . LEU A 1 166 ? -5.712 -4.489 1.589 1.00 95.19 166 LEU A N 1
ATOM 1231 C CA . LEU A 1 166 ? -4.629 -4.206 0.641 1.00 95.19 166 LEU A CA 1
ATOM 1232 C C . LEU A 1 166 ? -3.438 -5.173 0.709 1.00 95.19 166 LEU A C 1
ATOM 1234 O O . LEU A 1 166 ? -2.804 -5.425 -0.326 1.00 95.19 166 LEU A O 1
ATOM 1238 N N . ILE A 1 167 ? -3.100 -5.659 1.912 1.00 92.50 167 ILE A N 1
ATOM 1239 C CA . ILE A 1 167 ? -1.895 -6.473 2.176 1.00 92.50 167 ILE A CA 1
ATOM 1240 C C . ILE A 1 167 ? -2.136 -7.758 2.971 1.00 92.50 167 ILE A C 1
ATOM 1242 O O . ILE A 1 167 ? -1.177 -8.416 3.378 1.00 92.50 167 ILE A O 1
ATOM 1246 N N . GLY A 1 168 ? -3.389 -8.124 3.229 1.00 89.69 168 GLY A N 1
ATOM 1247 C CA . GLY A 1 168 ? -3.720 -9.424 3.806 1.00 89.69 168 GLY A CA 1
ATOM 1248 C C . GLY A 1 168 ? -3.226 -10.567 2.917 1.00 89.69 168 GLY A C 1
ATOM 1249 O O . GLY A 1 168 ? -3.131 -10.416 1.701 1.00 89.69 168 GLY A O 1
ATOM 1250 N N . ALA A 1 169 ? -2.922 -11.719 3.521 1.00 85.38 169 ALA A N 1
ATOM 1251 C CA . ALA A 1 169 ? -2.445 -12.903 2.797 1.00 85.38 169 ALA A CA 1
ATOM 1252 C C . ALA A 1 169 ? -3.417 -13.362 1.689 1.00 85.38 169 ALA A C 1
ATOM 1254 O O . ALA A 1 169 ? -2.986 -13.841 0.639 1.00 85.38 169 ALA A O 1
ATOM 1255 N N . ASP A 1 170 ? -4.710 -13.134 1.918 1.00 85.81 170 ASP A N 1
ATOM 1256 C CA . ASP A 1 170 ? -5.811 -13.488 1.019 1.00 85.81 170 ASP A CA 1
ATOM 1257 C C . ASP A 1 170 ? -6.288 -12.287 0.181 1.00 85.81 170 ASP A C 1
ATOM 1259 O O . ASP A 1 170 ? -7.375 -12.306 -0.385 1.00 85.81 170 ASP A O 1
ATOM 1263 N N . SER A 1 171 ? -5.509 -11.198 0.130 1.00 90.19 171 SER A N 1
ATOM 1264 C CA . SER A 1 171 ? -5.834 -10.049 -0.716 1.00 90.19 171 SER A CA 1
ATOM 1265 C C . SER A 1 171 ? -5.651 -10.406 -2.189 1.00 90.19 171 SER A C 1
ATOM 1267 O O . SER A 1 171 ? -4.567 -10.806 -2.613 1.00 90.19 171 SER A O 1
ATOM 1269 N N . ASP A 1 172 ? -6.699 -10.179 -2.977 1.00 93.31 172 ASP A N 1
ATOM 1270 C CA . ASP A 1 172 ? -6.675 -10.290 -4.439 1.00 93.31 172 ASP A CA 1
ATOM 1271 C C . ASP A 1 172 ? -6.601 -8.925 -5.139 1.00 93.31 172 ASP A C 1
ATOM 1273 O O . ASP A 1 172 ? -6.788 -8.828 -6.357 1.00 93.31 172 ASP A O 1
ATOM 1277 N N . ILE A 1 173 ? -6.317 -7.858 -4.380 1.00 96.75 173 ILE A N 1
ATOM 1278 C CA . ILE A 1 173 ? -6.245 -6.499 -4.912 1.00 96.75 173 ILE A CA 1
ATOM 1279 C C . ILE A 1 173 ? -5.031 -6.354 -5.821 1.00 96.75 173 ILE A C 1
ATOM 1281 O O . ILE A 1 173 ? -3.876 -6.321 -5.374 1.00 96.75 173 ILE A O 1
ATOM 1285 N N . GLU A 1 174 ? -5.339 -6.193 -7.105 1.00 97.75 174 GLU A N 1
ATOM 1286 C CA . GLU A 1 174 ? -4.380 -5.907 -8.157 1.00 97.75 174 GLU A CA 1
ATOM 1287 C C . GLU A 1 174 ? -3.634 -4.594 -7.894 1.00 97.75 174 GLU A C 1
ATOM 1289 O O . GLU A 1 174 ? -4.205 -3.583 -7.487 1.00 97.75 174 GLU A O 1
ATOM 1294 N N . LYS A 1 175 ? -2.336 -4.603 -8.169 1.00 98.38 175 LYS A N 1
ATOM 1295 C CA . LYS A 1 175 ? -1.448 -3.448 -8.091 1.00 98.38 175 LYS A CA 1
ATOM 1296 C C . LYS A 1 175 ? -0.782 -3.293 -9.442 1.00 98.38 175 LYS A C 1
ATOM 1298 O O . LYS A 1 175 ? -0.256 -4.266 -9.980 1.00 98.38 175 LYS A O 1
ATOM 1303 N N . GLU A 1 176 ? -0.828 -2.084 -9.983 1.00 98.75 176 GLU A N 1
ATOM 1304 C CA . GLU A 1 176 ? -0.323 -1.786 -11.319 1.00 98.75 176 GLU A CA 1
ATOM 1305 C C . GLU A 1 176 ? 0.941 -0.947 -11.263 1.00 98.75 176 GLU A C 1
ATOM 1307 O O . GLU A 1 176 ? 1.008 0.049 -10.535 1.00 98.75 176 GLU A O 1
ATOM 1312 N N . TYR A 1 177 ? 1.920 -1.331 -12.071 1.00 98.81 177 TYR A N 1
ATOM 1313 C CA . TYR A 1 177 ? 3.231 -0.717 -12.108 1.00 98.81 177 TYR A CA 1
ATOM 1314 C C . TYR A 1 177 ? 3.651 -0.426 -13.543 1.00 98.81 177 TYR A C 1
ATOM 1316 O O . TYR A 1 177 ? 3.482 -1.263 -14.429 1.00 98.81 177 TYR A O 1
ATOM 1324 N N . LEU A 1 178 ? 4.258 0.740 -13.732 1.00 98.75 178 LEU A N 1
ATOM 1325 C CA . LEU A 1 178 ? 5.029 1.081 -14.920 1.00 98.75 178 LEU A CA 1
ATOM 1326 C C . LEU A 1 178 ? 6.508 0.891 -14.591 1.00 98.75 178 LEU A C 1
ATOM 1328 O O . LEU A 1 178 ? 7.007 1.431 -13.596 1.00 98.75 178 LEU A O 1
ATOM 1332 N N . VAL A 1 179 ? 7.188 0.089 -15.402 1.00 98.69 179 VAL A N 1
ATOM 1333 C CA . VAL A 1 179 ? 8.528 -0.423 -15.120 1.00 98.69 179 VAL A CA 1
ATOM 1334 C C . VAL A 1 179 ? 9.420 -0.121 -16.313 1.00 98.69 179 VAL A C 1
ATOM 1336 O O . VAL A 1 179 ? 9.280 -0.752 -17.355 1.00 98.69 179 VAL A O 1
ATOM 1339 N N . ARG A 1 180 ? 10.323 0.851 -16.166 1.00 98.44 180 ARG A N 1
ATOM 1340 C CA . ARG A 1 180 ? 11.363 1.113 -17.164 1.00 98.44 180 ARG A CA 1
ATOM 1341 C C . ARG A 1 180 ? 12.475 0.089 -17.026 1.00 98.44 180 ARG A C 1
ATOM 1343 O O . ARG A 1 180 ? 12.912 -0.200 -15.905 1.00 98.44 180 ARG A O 1
ATOM 1350 N N . VAL A 1 181 ? 12.910 -0.446 -18.156 1.00 98.31 181 VAL A N 1
ATOM 1351 C CA . VAL A 1 181 ? 13.891 -1.523 -18.227 1.00 98.31 181 VAL A CA 1
ATOM 1352 C C . VAL A 1 181 ? 14.957 -1.231 -19.271 1.00 98.31 181 VAL A C 1
ATOM 1354 O O . VAL A 1 181 ? 14.715 -0.558 -20.264 1.00 98.31 181 VAL A O 1
ATOM 1357 N N . GLU A 1 182 ? 16.137 -1.784 -19.039 1.00 97.50 182 GLU A N 1
ATOM 1358 C CA . GLU A 1 182 ? 17.194 -1.916 -20.032 1.00 97.50 182 GLU A CA 1
ATOM 1359 C C . GLU A 1 182 ? 17.555 -3.391 -20.2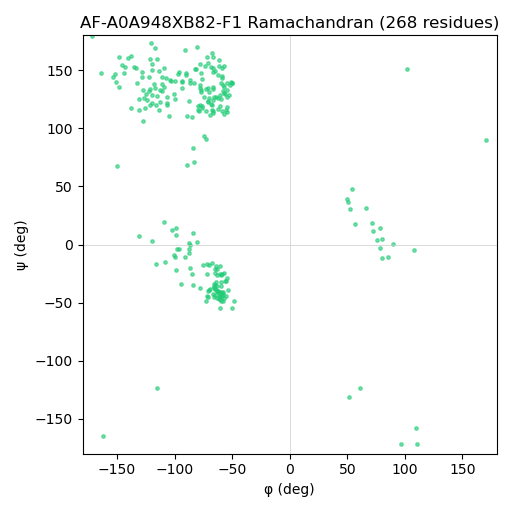14 1.00 97.50 182 GLU A C 1
ATOM 1361 O O . GLU A 1 182 ? 17.321 -4.213 -19.323 1.00 97.50 182 GLU A O 1
ATOM 1366 N N . GLY A 1 183 ? 18.180 -3.712 -21.343 1.00 93.50 183 GLY A N 1
ATOM 1367 C CA . GLY A 1 183 ? 18.560 -5.072 -21.710 1.00 93.50 183 GLY A CA 1
ATOM 1368 C C . GLY A 1 183 ? 17.728 -5.594 -22.872 1.00 93.50 183 GLY A C 1
ATOM 1369 O O . GLY A 1 183 ? 16.987 -4.853 -23.516 1.00 93.50 183 GLY A O 1
ATOM 1370 N N . ARG A 1 184 ? 17.877 -6.884 -23.162 1.00 89.25 184 ARG A N 1
ATOM 1371 C CA . ARG A 1 1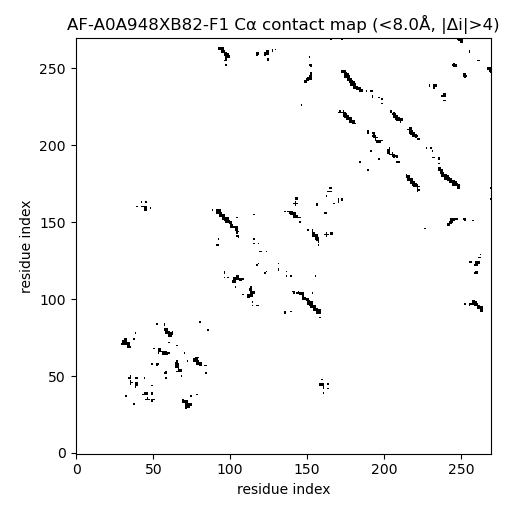84 ? 17.167 -7.548 -24.251 1.00 89.25 184 ARG A CA 1
ATOM 1372 C C . ARG A 1 184 ? 16.323 -8.661 -23.663 1.00 89.25 184 ARG A C 1
ATOM 1374 O O . ARG A 1 184 ? 16.860 -9.561 -23.029 1.00 89.25 184 ARG A O 1
ATOM 1381 N N . LEU A 1 185 ? 15.019 -8.583 -23.897 1.00 90.31 185 LEU A N 1
ATOM 1382 C CA . LEU A 1 185 ? 14.101 -9.656 -23.555 1.00 90.31 185 LEU A CA 1
ATOM 1383 C C . LEU A 1 185 ? 14.237 -10.768 -24.599 1.00 90.31 185 LEU A C 1
ATOM 1385 O O . LEU A 1 185 ? 14.234 -10.496 -25.802 1.00 90.31 185 LEU A O 1
ATOM 1389 N N . ASP A 1 186 ? 14.387 -12.001 -24.139 1.00 86.56 186 ASP A N 1
ATOM 1390 C CA . ASP A 1 186 ? 14.342 -13.188 -24.984 1.00 86.56 186 ASP A CA 1
ATOM 1391 C C . ASP A 1 186 ? 12.908 -13.466 -25.466 1.00 86.56 186 ASP A C 1
ATOM 1393 O O . ASP A 1 186 ? 11.928 -13.007 -24.874 1.00 86.56 186 ASP A O 1
ATOM 1397 N N . ASP A 1 187 ? 12.765 -14.263 -26.527 1.00 85.12 187 ASP A N 1
ATOM 1398 C CA . ASP A 1 187 ? 11.463 -14.540 -27.158 1.00 85.12 187 ASP A CA 1
ATOM 1399 C C . ASP A 1 187 ? 10.433 -15.142 -26.180 1.00 85.12 187 ASP A C 1
ATOM 1401 O O . ASP A 1 187 ? 9.223 -15.017 -26.373 1.00 85.12 187 ASP A O 1
ATOM 1405 N N . LYS A 1 188 ? 10.906 -15.790 -25.104 1.00 91.44 188 LYS A N 1
ATOM 1406 C CA . LYS A 1 188 ? 10.075 -16.395 -24.052 1.00 91.44 188 LYS A CA 1
ATOM 1407 C C . LYS A 1 188 ? 9.964 -15.543 -22.787 1.00 91.44 188 LYS A C 1
ATOM 1409 O O . LYS A 1 188 ? 9.131 -15.854 -21.934 1.00 91.44 188 LYS A O 1
ATOM 1414 N N . GLY A 1 189 ? 10.737 -14.470 -22.652 1.00 94.50 189 GLY A N 1
ATOM 1415 C CA . GLY A 1 189 ? 10.841 -13.705 -21.413 1.00 94.50 189 GLY A CA 1
ATOM 1416 C C . GLY A 1 189 ? 9.533 -13.057 -21.007 1.00 94.50 189 GLY A C 1
ATOM 1417 O O . GLY A 1 189 ? 9.152 -13.105 -19.841 1.00 94.50 189 GLY A O 1
ATOM 1418 N N . LEU A 1 190 ? 8.772 -12.527 -21.970 1.00 96.00 190 LEU A N 1
ATOM 1419 C CA . LEU A 1 190 ? 7.462 -11.949 -21.667 1.00 96.00 190 LEU A CA 1
ATOM 1420 C C . LEU A 1 190 ? 6.478 -13.012 -21.156 1.00 96.00 190 LEU A C 1
ATOM 1422 O O . LEU A 1 190 ? 5.711 -12.746 -20.230 1.00 96.00 190 LEU A O 1
ATOM 1426 N N . ALA A 1 191 ? 6.519 -14.224 -21.716 1.00 96.88 191 ALA A N 1
ATOM 1427 C CA . ALA A 1 191 ? 5.700 -15.337 -21.245 1.00 96.88 191 ALA A CA 1
ATOM 1428 C C . ALA A 1 191 ? 6.102 -15.755 -19.820 1.00 96.88 191 ALA A C 1
ATOM 1430 O O . ALA A 1 191 ? 5.225 -15.909 -18.971 1.00 96.88 191 ALA A O 1
ATOM 1431 N N . LEU A 1 192 ? 7.407 -15.836 -19.533 1.00 97.12 192 LEU A N 1
ATOM 1432 C CA . LEU A 1 192 ? 7.930 -16.121 -18.192 1.00 97.12 192 LEU A CA 1
ATOM 1433 C C . LEU A 1 192 ? 7.508 -15.059 -17.167 1.00 97.12 192 LEU A C 1
ATOM 1435 O O . LEU A 1 192 ? 7.056 -15.396 -16.074 1.00 97.12 192 LEU A O 1
ATOM 1439 N N . LEU A 1 193 ? 7.586 -13.774 -17.528 1.00 97.81 193 LEU A N 1
ATOM 1440 C CA . LEU A 1 193 ? 7.124 -12.675 -16.677 1.00 97.81 193 LEU A CA 1
ATOM 1441 C C . LEU A 1 193 ? 5.627 -12.777 -16.344 1.00 97.81 193 LEU A C 1
ATOM 1443 O O . LEU A 1 193 ? 5.227 -12.364 -15.257 1.00 97.81 193 LEU A O 1
ATOM 1447 N N . ASN A 1 194 ? 4.805 -13.322 -17.247 1.00 97.94 194 ASN A N 1
ATOM 1448 C CA . ASN A 1 194 ? 3.386 -13.569 -16.979 1.00 97.94 194 ASN A CA 1
ATOM 1449 C C . ASN A 1 194 ? 3.172 -14.821 -16.111 1.00 97.94 194 ASN A C 1
ATOM 1451 O O . ASN A 1 194 ? 2.288 -14.820 -15.252 1.00 97.94 194 ASN A O 1
ATOM 1455 N N . HIS A 1 195 ? 3.956 -15.886 -16.306 1.00 97.31 195 HIS A N 1
ATOM 1456 C CA . HIS A 1 195 ? 3.844 -17.113 -15.519 1.00 97.31 195 HIS A CA 1
ATOM 1457 C C . HIS A 1 195 ? 5.074 -18.030 -15.642 1.00 97.31 195 HIS A C 1
ATOM 1459 O O . HIS A 1 195 ? 5.656 -18.165 -16.713 1.00 97.31 195 HIS A O 1
ATOM 1465 N N . GLY A 1 196 ? 5.400 -18.753 -14.563 1.00 95.44 196 GLY A N 1
ATOM 1466 C CA . GLY A 1 196 ? 6.429 -19.806 -14.556 1.00 95.44 196 GLY A CA 1
ATOM 1467 C C . GLY A 1 196 ? 7.721 -19.451 -13.815 1.00 95.44 196 GLY A C 1
ATOM 1468 O O . GLY A 1 196 ? 8.581 -20.312 -13.653 1.00 95.44 196 GLY A O 1
ATOM 1469 N N . LEU A 1 197 ? 7.851 -18.216 -13.324 1.00 96.94 197 LEU A N 1
ATOM 1470 C CA . LEU A 1 197 ? 8.965 -17.809 -12.465 1.00 96.94 197 LEU A CA 1
ATOM 1471 C C . LEU A 1 197 ? 8.745 -18.225 -11.001 1.00 96.94 197 LEU A C 1
ATOM 1473 O O . LEU A 1 197 ? 7.618 -18.265 -10.499 1.00 96.94 197 LEU A O 1
ATOM 1477 N N . SER A 1 198 ? 9.854 -18.452 -10.299 1.00 97.25 198 SER A N 1
ATOM 1478 C CA . SER A 1 198 ? 9.904 -18.738 -8.863 1.00 97.25 198 SER A CA 1
ATOM 1479 C C . SER A 1 198 ? 10.904 -17.809 -8.184 1.00 97.25 198 SER A C 1
ATOM 1481 O O . SER A 1 198 ? 11.944 -17.492 -8.754 1.00 97.25 198 SER A O 1
ATOM 1483 N N . LEU A 1 199 ? 10.606 -17.393 -6.953 1.00 96.12 199 LEU A N 1
ATOM 1484 C CA . LEU A 1 199 ? 11.524 -16.641 -6.095 1.00 96.12 199 LEU A CA 1
ATOM 1485 C C . LEU A 1 199 ? 11.625 -17.339 -4.741 1.00 96.12 199 LEU A C 1
ATOM 1487 O O . LEU A 1 199 ? 10.593 -17.658 -4.148 1.00 96.12 199 LEU A O 1
ATOM 1491 N N . ASP A 1 200 ? 12.852 -17.530 -4.251 1.00 94.94 200 ASP A N 1
ATOM 1492 C CA . ASP A 1 200 ? 13.135 -18.213 -2.977 1.00 94.94 200 ASP A CA 1
ATOM 1493 C C . ASP A 1 200 ? 12.473 -19.605 -2.929 1.00 94.94 200 ASP A C 1
ATOM 1495 O O . ASP A 1 200 ? 11.724 -19.922 -2.002 1.00 94.94 200 ASP A O 1
ATOM 1499 N N . ASP A 1 201 ? 12.657 -20.373 -4.011 1.00 94.12 201 ASP A N 1
ATOM 1500 C CA . ASP A 1 201 ? 12.089 -21.711 -4.250 1.00 94.12 201 ASP A CA 1
ATOM 1501 C C . ASP A 1 201 ? 10.557 -21.797 -4.170 1.00 94.12 201 ASP A C 1
ATOM 1503 O O . ASP A 1 201 ? 9.974 -22.874 -4.052 1.00 94.12 201 ASP A O 1
ATOM 1507 N N . LYS A 1 202 ? 9.874 -20.651 -4.260 1.00 95.12 202 LYS A N 1
ATOM 1508 C CA . LYS A 1 202 ? 8.413 -20.570 -4.257 1.00 95.12 202 LYS A CA 1
ATOM 1509 C C . LYS A 1 202 ? 7.908 -20.039 -5.591 1.00 95.12 202 LYS A C 1
ATOM 1511 O O . LYS A 1 202 ? 8.311 -18.933 -5.972 1.00 95.12 202 LYS A O 1
ATOM 1516 N N . PRO A 1 203 ? 6.965 -20.739 -6.245 1.00 96.50 203 PRO A N 1
ATOM 1517 C CA . PRO A 1 203 ? 6.358 -20.238 -7.467 1.00 96.50 203 PRO A CA 1
ATOM 1518 C C . PRO A 1 203 ? 5.678 -18.890 -7.214 1.00 96.50 203 PRO A C 1
ATOM 1520 O O . PRO A 1 203 ? 5.154 -18.614 -6.122 1.00 96.50 203 PRO A O 1
ATOM 1523 N N . LEU A 1 204 ? 5.745 -18.025 -8.221 1.00 96.62 204 LEU A N 1
ATOM 1524 C CA . LEU A 1 204 ? 4.991 -16.781 -8.260 1.00 96.62 204 LEU A CA 1
ATOM 1525 C C . LEU A 1 204 ? 3.566 -17.048 -8.743 1.00 96.62 204 LEU A C 1
ATOM 1527 O O . LEU A 1 204 ? 3.314 -17.970 -9.520 1.00 96.62 204 LEU A O 1
ATOM 1531 N N . ARG A 1 205 ? 2.623 -16.222 -8.287 1.00 95.75 205 ARG A N 1
ATOM 1532 C CA . ARG A 1 205 ? 1.273 -16.206 -8.857 1.00 95.75 205 ARG A CA 1
ATOM 1533 C C . ARG A 1 205 ? 1.338 -15.649 -10.288 1.00 95.75 205 ARG A C 1
ATOM 1535 O O . ARG A 1 205 ? 2.209 -14.824 -10.569 1.00 95.75 205 ARG A O 1
ATOM 1542 N N . PRO A 1 206 ? 0.401 -16.031 -11.176 1.00 96.75 206 PRO A N 1
ATOM 1543 C CA . PRO A 1 206 ? 0.293 -15.411 -12.490 1.00 96.75 206 PRO A CA 1
ATOM 1544 C C . PRO A 1 206 ? 0.214 -13.880 -12.399 1.00 96.75 206 PRO A C 1
ATOM 1546 O O . PRO A 1 206 ? -0.505 -13.324 -11.561 1.00 96.75 206 PRO A O 1
ATOM 1549 N N . ALA A 1 207 ? 0.937 -13.216 -13.290 1.00 97.50 207 ALA A N 1
ATOM 1550 C CA . ALA A 1 207 ? 0.962 -11.773 -13.468 1.00 97.50 207 ALA A CA 1
ATOM 1551 C C . ALA A 1 207 ? 0.399 -11.414 -14.847 1.00 97.50 207 ALA A C 1
ATOM 1553 O O . ALA A 1 207 ? 0.388 -12.245 -15.751 1.00 97.50 207 ALA A O 1
ATOM 1554 N N . LYS A 1 208 ? -0.041 -10.165 -15.025 1.00 98.31 208 LYS A N 1
ATOM 1555 C CA . LYS A 1 208 ? -0.306 -9.617 -16.365 1.00 98.31 208 LYS A CA 1
ATOM 1556 C C . LYS A 1 208 ? 0.824 -8.660 -16.701 1.00 98.31 208 LYS A C 1
ATOM 1558 O O . LYS A 1 208 ? 0.932 -7.610 -16.064 1.00 98.31 208 LYS A O 1
ATOM 1563 N N . VAL A 1 209 ? 1.662 -9.036 -17.658 1.00 98.44 209 VAL A N 1
ATOM 1564 C CA . VAL A 1 209 ? 2.831 -8.255 -18.066 1.00 98.44 209 VAL A CA 1
ATOM 1565 C C . VAL A 1 209 ? 2.793 -8.017 -19.566 1.00 98.44 209 VAL A C 1
ATOM 1567 O O . VAL A 1 209 ? 2.670 -8.958 -20.348 1.00 98.44 209 VAL A O 1
ATOM 1570 N N . SER A 1 210 ? 2.891 -6.754 -19.970 1.00 97.94 210 SER A N 1
ATOM 1571 C CA . SER A 1 210 ? 2.872 -6.343 -21.374 1.00 97.94 210 SER A CA 1
ATOM 1572 C C . SER A 1 210 ? 3.820 -5.176 -21.611 1.00 97.94 210 SER A C 1
ATOM 1574 O O . SER A 1 210 ? 4.049 -4.369 -20.710 1.00 97.94 210 SER A O 1
ATOM 1576 N N . TRP A 1 211 ? 4.331 -5.040 -22.831 1.00 97.25 211 TRP A N 1
ATOM 1577 C CA . TRP A 1 211 ? 4.999 -3.809 -23.247 1.00 97.25 211 TRP A CA 1
ATOM 1578 C C . TRP A 1 211 ? 3.994 -2.661 -23.311 1.00 97.25 211 TRP A C 1
ATOM 1580 O O . TRP A 1 211 ? 2.888 -2.818 -23.827 1.00 97.25 211 TRP A O 1
ATOM 1590 N N . GLN A 1 212 ? 4.375 -1.519 -22.748 1.00 96.19 212 GLN A N 1
ATOM 1591 C CA . GLN A 1 212 ? 3.657 -0.255 -22.885 1.00 96.19 212 GLN A CA 1
ATOM 1592 C C . GLN A 1 212 ? 4.250 0.579 -24.030 1.00 96.19 212 GLN A C 1
ATOM 1594 O O . GLN A 1 212 ? 3.523 1.310 -24.699 1.00 96.19 212 GLN A O 1
ATOM 1599 N N . ASN A 1 213 ? 5.565 0.474 -24.229 1.00 95.25 213 ASN A N 1
ATOM 1600 C CA . ASN A 1 213 ? 6.360 1.038 -25.322 1.00 95.25 213 ASN A CA 1
ATOM 1601 C C . ASN A 1 213 ? 7.716 0.290 -25.377 1.00 95.25 213 ASN A C 1
ATOM 1603 O O . ASN A 1 213 ? 7.829 -0.779 -24.785 1.00 95.25 213 ASN A O 1
ATOM 1607 N N . GLU A 1 214 ? 8.723 0.821 -26.077 1.00 92.44 214 GLU A N 1
ATOM 1608 C CA . GLU A 1 214 ? 10.015 0.148 -26.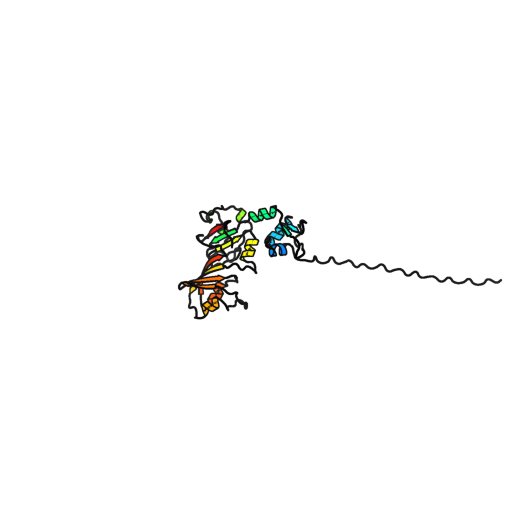314 1.00 92.44 214 GLU A CA 1
ATOM 1609 C C . GLU A 1 214 ? 10.851 -0.119 -25.050 1.00 92.44 214 GLU A C 1
ATOM 1611 O O . GLU A 1 214 ? 11.564 -1.118 -24.999 1.00 92.44 214 GLU A O 1
ATOM 1616 N N . ASP A 1 215 ? 10.773 0.743 -24.030 1.00 95.31 215 ASP A N 1
ATOM 1617 C CA . ASP A 1 215 ? 11.618 0.673 -22.827 1.00 95.31 215 ASP A CA 1
ATOM 1618 C C . ASP A 1 215 ? 10.819 0.493 -21.525 1.00 95.31 215 ASP A C 1
ATOM 1620 O O . ASP A 1 215 ? 11.387 0.486 -20.429 1.00 95.31 215 ASP A O 1
ATOM 1624 N N . GLN A 1 216 ? 9.494 0.351 -21.616 1.00 97.94 216 GLN A N 1
ATOM 1625 C CA . GLN A 1 216 ? 8.607 0.283 -20.461 1.00 97.94 216 GLN A CA 1
ATOM 1626 C C . GLN A 1 216 ? 7.640 -0.896 -20.530 1.00 97.94 216 GLN A C 1
ATOM 1628 O O . GLN A 1 216 ? 6.825 -1.027 -21.445 1.00 97.94 216 GLN A O 1
ATOM 1633 N N . LEU A 1 217 ? 7.663 -1.703 -19.475 1.00 98.50 217 LEU A N 1
ATOM 1634 C CA . LEU A 1 217 ? 6.698 -2.757 -19.204 1.00 98.50 217 LEU A CA 1
ATOM 1635 C C . LEU A 1 217 ? 5.608 -2.262 -18.252 1.00 98.50 217 LEU A C 1
ATOM 1637 O O . LEU A 1 217 ? 5.847 -1.475 -17.332 1.00 98.50 217 LEU A O 1
ATOM 1641 N N . ARG A 1 218 ? 4.410 -2.805 -18.429 1.00 98.75 218 ARG A N 1
ATOM 1642 C CA . ARG A 1 218 ? 3.285 -2.673 -17.513 1.00 98.75 218 ARG A CA 1
ATOM 1643 C C . ARG A 1 218 ? 3.089 -3.989 -16.775 1.00 98.75 218 ARG A C 1
ATOM 1645 O O . ARG A 1 218 ? 2.854 -5.011 -17.409 1.00 98.75 218 ARG A O 1
ATOM 1652 N N . PHE A 1 219 ? 3.150 -3.951 -15.448 1.00 98.75 219 PHE A N 1
ATOM 1653 C CA . PHE A 1 219 ? 2.904 -5.103 -14.578 1.00 98.75 219 PHE A CA 1
ATOM 1654 C C . PHE A 1 219 ? 1.603 -4.913 -13.810 1.00 98.75 219 PHE A C 1
ATOM 1656 O O . PHE A 1 219 ? 1.413 -3.881 -13.169 1.00 98.75 219 PHE A O 1
ATOM 1663 N N . ILE A 1 220 ? 0.751 -5.935 -13.789 1.00 98.56 220 ILE A N 1
ATOM 1664 C CA . ILE A 1 220 ? -0.330 -6.065 -12.812 1.00 98.56 220 ILE A CA 1
ATOM 1665 C C . ILE A 1 220 ? -0.076 -7.310 -11.967 1.00 98.56 220 ILE A C 1
ATOM 1667 O O . ILE A 1 220 ? -0.038 -8.425 -12.492 1.00 98.56 220 ILE A O 1
ATOM 1671 N N . LEU A 1 221 ? 0.059 -7.112 -10.656 1.00 97.31 221 LEU A N 1
ATOM 1672 C CA . LEU A 1 221 ? 0.318 -8.168 -9.678 1.00 97.31 221 LEU A CA 1
ATOM 1673 C C . LEU A 1 221 ? -0.768 -8.204 -8.604 1.00 97.31 221 LEU A C 1
ATOM 1675 O O . LEU A 1 221 ? -1.242 -7.160 -8.165 1.00 97.31 221 LEU A O 1
ATOM 1679 N N . LYS A 1 222 ? -1.113 -9.405 -8.132 1.00 95.31 222 LYS A N 1
ATOM 1680 C CA . LYS A 1 222 ? -1.957 -9.611 -6.937 1.00 95.31 222 LYS A CA 1
ATOM 1681 C C . LYS A 1 222 ? -1.150 -9.942 -5.681 1.00 95.31 222 LYS A C 1
ATOM 1683 O O . LYS A 1 222 ? -1.679 -9.923 -4.580 1.00 95.31 222 LYS A O 1
ATOM 1688 N N . GLU A 1 223 ? 0.139 -10.218 -5.833 1.00 92.38 223 GLU A N 1
ATOM 1689 C CA . GLU A 1 223 ? 1.076 -10.442 -4.732 1.00 92.38 223 GLU A CA 1
ATOM 1690 C C . GLU A 1 223 ? 2.186 -9.381 -4.728 1.00 92.38 223 GLU A C 1
ATOM 1692 O O . GLU A 1 223 ? 2.312 -8.579 -5.653 1.00 92.38 223 GLU A O 1
ATOM 1697 N N . GLY A 1 224 ? 2.973 -9.346 -3.653 1.00 90.94 224 GLY A N 1
ATOM 1698 C CA . GLY A 1 224 ? 4.051 -8.375 -3.480 1.00 90.94 224 GLY A CA 1
ATOM 1699 C C . GLY A 1 224 ? 5.191 -8.926 -2.636 1.00 90.94 224 GLY A C 1
ATOM 1700 O O . GLY A 1 224 ? 5.404 -8.472 -1.512 1.00 90.94 224 GLY A O 1
ATOM 1701 N N . LYS A 1 225 ? 5.918 -9.918 -3.162 1.00 92.88 225 LYS A N 1
ATOM 1702 C CA . LYS A 1 225 ? 7.137 -10.446 -2.526 1.00 92.88 225 LYS A CA 1
ATOM 1703 C C . LYS A 1 225 ? 8.255 -9.392 -2.531 1.00 92.88 225 LYS A C 1
ATOM 1705 O O . LYS A 1 225 ? 8.226 -8.427 -3.299 1.00 92.88 225 LYS A O 1
ATOM 1710 N N . LYS A 1 226 ? 9.270 -9.575 -1.677 1.00 93.38 226 LYS A N 1
ATOM 1711 C CA . LYS A 1 226 ? 10.409 -8.645 -1.553 1.00 93.38 226 LYS A CA 1
ATOM 1712 C C . LYS A 1 226 ? 11.072 -8.422 -2.920 1.00 93.38 226 LYS A C 1
ATOM 1714 O O . LYS A 1 226 ? 11.588 -9.372 -3.508 1.00 93.38 226 LYS A O 1
ATOM 1719 N N . ARG A 1 227 ? 11.061 -7.168 -3.397 1.00 95.69 227 ARG A N 1
ATOM 1720 C CA . ARG A 1 227 ? 11.624 -6.733 -4.692 1.00 95.69 227 ARG A CA 1
ATOM 1721 C C . ARG A 1 227 ? 11.135 -7.552 -5.900 1.00 95.69 227 ARG A C 1
ATOM 1723 O O . ARG A 1 227 ? 11.871 -7.701 -6.872 1.00 95.69 227 ARG A O 1
ATOM 1730 N N . GLN A 1 228 ? 9.909 -8.086 -5.851 1.00 97.44 228 GLN A N 1
ATOM 1731 C CA . GLN A 1 228 ? 9.402 -9.080 -6.808 1.00 97.44 228 GLN A CA 1
ATOM 1732 C C . GLN A 1 228 ? 9.608 -8.694 -8.279 1.00 97.44 228 GLN A C 1
ATOM 1734 O O . GLN A 1 228 ? 10.238 -9.452 -9.003 1.00 97.44 228 GLN A O 1
ATOM 1739 N N . ILE A 1 229 ? 9.141 -7.517 -8.708 1.00 98.19 229 ILE A N 1
ATOM 1740 C CA . ILE A 1 229 ? 9.246 -7.068 -10.111 1.00 98.19 229 ILE A CA 1
ATOM 1741 C C . ILE A 1 229 ? 10.705 -6.994 -10.571 1.00 98.19 229 ILE A C 1
ATOM 1743 O O . ILE A 1 229 ? 11.030 -7.451 -11.659 1.00 98.19 229 ILE A O 1
ATOM 1747 N N . ARG A 1 230 ? 11.596 -6.446 -9.737 1.00 9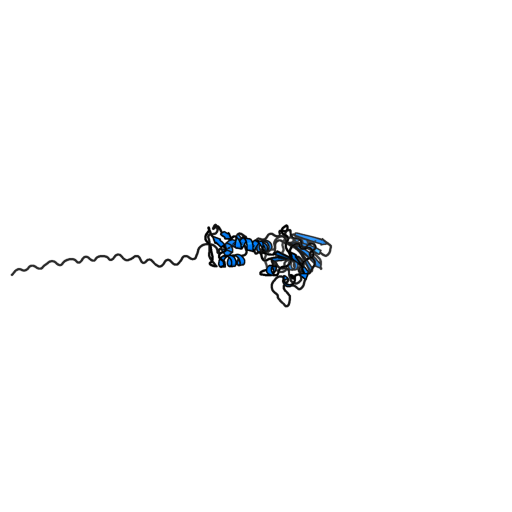8.19 230 ARG A N 1
ATOM 1748 C CA . ARG A 1 230 ? 13.018 -6.306 -10.081 1.00 98.19 230 ARG A CA 1
ATOM 1749 C C . ARG A 1 230 ? 13.670 -7.672 -10.272 1.00 98.19 230 ARG A C 1
ATOM 1751 O O . ARG A 1 230 ? 14.298 -7.899 -11.296 1.00 98.19 230 ARG A O 1
ATOM 1758 N N . ARG A 1 231 ? 13.409 -8.598 -9.346 1.00 97.88 231 ARG A N 1
ATOM 1759 C CA . ARG A 1 231 ? 13.895 -9.983 -9.418 1.00 97.88 231 ARG A CA 1
ATOM 1760 C C . ARG A 1 231 ? 13.303 -10.743 -10.608 1.00 97.88 231 ARG A C 1
ATOM 1762 O O . ARG A 1 231 ? 14.007 -11.513 -11.243 1.00 97.88 231 ARG A O 1
ATOM 1769 N N . MET A 1 232 ? 12.027 -10.520 -10.933 1.00 97.88 232 MET A N 1
ATOM 1770 C CA . MET A 1 232 ? 11.396 -11.098 -12.125 1.00 97.88 232 MET A CA 1
ATOM 1771 C C . MET A 1 232 ? 12.081 -10.619 -13.408 1.00 97.88 232 MET A C 1
ATOM 1773 O O . MET A 1 232 ? 12.392 -11.441 -14.260 1.00 97.88 232 MET A O 1
ATOM 1777 N N . CYS A 1 233 ? 12.338 -9.313 -13.532 1.00 97.88 233 CYS A N 1
ATOM 1778 C CA . CYS A 1 233 ? 13.049 -8.746 -14.676 1.00 97.88 233 CYS A CA 1
ATOM 1779 C C . CYS A 1 233 ? 14.479 -9.297 -14.795 1.00 97.88 233 CYS A C 1
ATOM 1781 O O . CYS A 1 233 ? 14.878 -9.695 -15.886 1.00 97.88 233 CYS A O 1
ATOM 1783 N N . GLU A 1 234 ? 15.221 -9.386 -13.687 1.00 97.12 234 GLU A N 1
ATOM 1784 C CA . GLU A 1 234 ? 16.590 -9.925 -13.670 1.00 97.12 234 GLU A CA 1
ATOM 1785 C C . GLU A 1 234 ? 16.651 -11.364 -14.212 1.00 97.12 234 GLU A C 1
ATOM 1787 O O . GLU A 1 234 ? 17.537 -11.687 -15.001 1.00 97.12 234 GLU A O 1
ATOM 1792 N N . LEU A 1 235 ? 15.674 -12.210 -13.859 1.00 96.62 235 LEU A N 1
ATOM 1793 C CA . LEU A 1 235 ? 15.589 -13.602 -14.323 1.00 96.62 235 LEU A CA 1
ATOM 1794 C C . LEU A 1 235 ? 15.367 -13.747 -15.835 1.00 96.62 235 LEU A C 1
ATOM 1796 O O . LEU A 1 235 ? 15.660 -14.805 -16.385 1.00 96.62 235 LEU A O 1
ATOM 1800 N N . VAL A 1 236 ? 14.859 -12.708 -16.500 1.00 96.62 236 VAL A N 1
ATOM 1801 C CA . VAL A 1 236 ? 14.635 -12.685 -17.957 1.00 96.62 236 VAL A CA 1
ATOM 1802 C C . VAL A 1 236 ? 15.609 -11.747 -18.681 1.00 96.62 236 VAL A C 1
ATOM 1804 O O . VAL A 1 236 ? 15.350 -11.316 -19.801 1.00 96.62 236 VAL A O 1
ATOM 1807 N N . GLY A 1 237 ? 16.729 -11.396 -18.037 1.00 95.94 237 GLY A N 1
ATOM 1808 C CA . GLY A 1 237 ? 17.793 -10.590 -18.644 1.00 95.94 237 GLY A CA 1
ATOM 1809 C C . GLY A 1 237 ? 17.517 -9.084 -18.712 1.00 95.94 237 GLY A C 1
ATOM 1810 O O . GLY A 1 237 ? 18.225 -8.366 -19.419 1.00 95.94 237 GLY A O 1
ATOM 1811 N N . LEU A 1 238 ? 16.515 -8.585 -17.982 1.00 97.44 238 LEU A N 1
ATOM 1812 C CA . LEU A 1 238 ? 16.174 -7.165 -17.916 1.00 97.44 238 LEU A CA 1
ATOM 1813 C C . LEU A 1 238 ? 16.652 -6.518 -16.614 1.00 97.44 238 LEU A C 1
ATOM 1815 O O . LEU A 1 238 ? 16.495 -7.058 -15.519 1.00 97.44 238 LEU A O 1
ATOM 1819 N N . ARG A 1 239 ? 17.146 -5.285 -16.714 1.00 97.69 239 ARG A N 1
ATOM 1820 C CA . ARG A 1 239 ? 17.518 -4.445 -15.572 1.00 97.69 239 ARG A CA 1
ATOM 1821 C C . ARG A 1 239 ? 16.486 -3.343 -15.382 1.00 97.69 239 ARG A C 1
ATOM 1823 O O . ARG A 1 239 ? 16.301 -2.515 -16.265 1.00 97.69 239 ARG A O 1
ATOM 1830 N N . VAL A 1 240 ? 15.838 -3.291 -14.219 1.00 98.38 240 VAL A N 1
ATOM 1831 C CA . VAL A 1 240 ? 14.864 -2.229 -13.905 1.00 98.38 240 VAL A CA 1
ATOM 1832 C C . VAL A 1 240 ? 15.578 -0.924 -13.562 1.00 98.38 240 VAL A C 1
ATOM 1834 O O . VAL A 1 240 ? 16.256 -0.839 -12.537 1.00 98.38 240 VAL A O 1
ATOM 1837 N N . THR A 1 241 ? 15.354 0.113 -14.365 1.00 97.88 241 THR A N 1
ATOM 1838 C CA . THR A 1 241 ? 15.895 1.468 -14.163 1.00 97.88 241 THR A CA 1
ATOM 1839 C C . THR A 1 241 ? 14.894 2.416 -13.512 1.00 97.88 241 THR A C 1
ATOM 1841 O O . THR A 1 241 ? 15.287 3.373 -12.850 1.00 97.88 241 THR A O 1
ATOM 1844 N N . GLY A 1 242 ? 13.595 2.122 -13.611 1.00 98.00 242 GLY A N 1
ATOM 1845 C CA . GLY A 1 242 ? 12.543 2.888 -12.950 1.00 98.00 242 GLY A CA 1
ATOM 1846 C C . GLY A 1 242 ? 11.335 2.022 -12.629 1.00 98.00 242 GLY A C 1
ATOM 1847 O O . GLY A 1 242 ? 10.932 1.188 -13.432 1.00 98.00 242 GLY A O 1
ATOM 1848 N N . LEU A 1 243 ? 10.741 2.220 -11.454 1.00 98.56 243 LEU A N 1
ATOM 1849 C CA . LEU A 1 243 ? 9.564 1.474 -11.018 1.00 98.56 243 LEU A CA 1
ATOM 1850 C C . LEU A 1 243 ? 8.578 2.427 -10.348 1.00 98.56 243 LEU A C 1
ATOM 1852 O O . LEU A 1 243 ? 8.884 3.027 -9.314 1.00 98.56 243 LEU A O 1
ATOM 1856 N N . LYS A 1 244 ? 7.390 2.555 -10.943 1.00 98.75 244 LYS A N 1
ATOM 1857 C CA . LYS A 1 244 ? 6.322 3.437 -10.469 1.00 98.75 244 LYS A CA 1
ATOM 1858 C C . LYS A 1 244 ? 5.027 2.661 -10.282 1.00 98.75 244 LYS A C 1
ATOM 1860 O O . LYS A 1 244 ? 4.469 2.175 -11.261 1.00 98.75 244 LYS A O 1
ATOM 1865 N N . ARG A 1 245 ? 4.505 2.584 -9.053 1.00 98.81 245 ARG A N 1
ATOM 1866 C CA . ARG A 1 245 ? 3.146 2.061 -8.820 1.00 98.81 245 ARG A CA 1
ATOM 1867 C C . ARG A 1 245 ? 2.115 3.130 -9.166 1.00 98.81 245 ARG A C 1
ATOM 1869 O O . ARG A 1 245 ? 2.122 4.199 -8.564 1.00 98.81 245 ARG A O 1
ATOM 1876 N N . VAL A 1 246 ? 1.233 2.848 -10.117 1.00 98.69 246 VAL A N 1
ATOM 1877 C CA . VAL A 1 246 ? 0.252 3.818 -10.637 1.00 98.69 246 VAL A CA 1
ATOM 1878 C C . VAL A 1 246 ? -1.182 3.520 -10.212 1.00 98.69 246 VAL A C 1
ATOM 1880 O O . VAL A 1 246 ? -2.024 4.405 -10.316 1.00 98.69 246 VAL A O 1
ATOM 1883 N N . ARG A 1 247 ? -1.466 2.315 -9.703 1.00 98.62 247 ARG A N 1
ATOM 1884 C CA . ARG A 1 247 ? -2.804 1.920 -9.237 1.00 98.62 247 ARG A CA 1
ATOM 1885 C C . ARG A 1 247 ? -2.729 0.865 -8.139 1.00 98.62 247 ARG A C 1
ATOM 1887 O O . ARG A 1 247 ? -1.850 -0.002 -8.163 1.00 98.62 247 ARG A O 1
ATOM 1894 N N . ILE A 1 248 ? -3.675 0.917 -7.208 1.00 98.50 248 ILE A N 1
ATOM 1895 C CA . ILE A 1 248 ? -3.984 -0.156 -6.260 1.00 98.50 248 ILE A CA 1
ATOM 1896 C C . ILE A 1 248 ? -5.495 -0.361 -6.307 1.00 98.50 248 ILE A C 1
ATOM 1898 O O . ILE A 1 248 ? -6.248 0.545 -5.965 1.00 98.50 248 ILE A O 1
ATOM 1902 N N . GLY A 1 249 ? -5.943 -1.536 -6.742 1.00 97.38 249 GLY A N 1
ATOM 1903 C CA . GLY A 1 249 ? -7.365 -1.805 -6.906 1.00 97.38 249 GLY A CA 1
ATOM 1904 C C . GLY A 1 249 ? -7.983 -0.844 -7.918 1.00 97.38 249 GLY A C 1
ATOM 1905 O O . GLY A 1 249 ? -7.496 -0.752 -9.046 1.00 97.38 249 GLY A O 1
ATOM 1906 N N . ARG A 1 250 ? -9.019 -0.104 -7.529 1.00 97.44 250 ARG A N 1
ATOM 1907 C CA . ARG A 1 250 ? -9.631 0.949 -8.364 1.00 97.44 250 ARG A CA 1
ATOM 1908 C C . ARG A 1 250 ? -9.022 2.333 -8.133 1.00 97.44 250 ARG A C 1
ATOM 1910 O O . ARG A 1 250 ? -9.269 3.240 -8.922 1.00 97.44 250 ARG A O 1
ATOM 1917 N N . VAL A 1 251 ? -8.204 2.495 -7.094 1.00 98.25 251 VAL A N 1
ATOM 1918 C CA . VAL A 1 251 ? -7.575 3.774 -6.753 1.00 98.25 251 VAL A CA 1
ATOM 1919 C C . VAL A 1 251 ? -6.361 4.008 -7.644 1.00 98.25 251 VAL A C 1
ATOM 1921 O O . VAL A 1 251 ? -5.365 3.278 -7.591 1.00 98.25 251 VAL A O 1
ATOM 1924 N N . MET A 1 252 ? -6.448 5.055 -8.457 1.00 98.19 252 MET A N 1
ATOM 1925 C CA . MET A 1 252 ? -5.385 5.516 -9.345 1.00 98.19 252 MET A CA 1
ATOM 1926 C C . MET A 1 252 ? -4.501 6.543 -8.639 1.00 98.19 252 MET A C 1
ATOM 1928 O O . MET A 1 252 ? -4.977 7.354 -7.846 1.00 98.19 252 MET A O 1
ATOM 1932 N N . LEU A 1 253 ? -3.213 6.558 -8.981 1.00 98.38 253 LEU A N 1
ATOM 1933 C CA . LEU A 1 253 ? -2.322 7.659 -8.621 1.00 98.38 253 LEU A CA 1
ATOM 1934 C C . LEU A 1 253 ? -2.817 8.975 -9.237 1.00 98.38 253 LEU A C 1
ATOM 1936 O O . LEU A 1 253 ? -2.801 10.004 -8.568 1.00 98.38 253 LEU A O 1
ATOM 1940 N N . GLY A 1 254 ? -3.268 8.904 -10.496 1.00 96.00 254 GLY A N 1
ATOM 1941 C CA . GLY A 1 254 ? -3.795 10.036 -11.251 1.00 96.00 254 GLY A CA 1
ATOM 1942 C C . GLY A 1 254 ? -2.842 11.228 -11.232 1.00 96.00 254 GLY A C 1
ATOM 1943 O O . GLY A 1 254 ? -1.638 11.092 -11.457 1.00 96.00 254 GLY A O 1
ATOM 1944 N N . ASP A 1 255 ? -3.422 12.373 -10.919 1.00 95.88 255 ASP A N 1
ATOM 1945 C CA . ASP A 1 255 ? -2.838 13.704 -11.008 1.00 95.88 255 ASP A CA 1
ATOM 1946 C C . ASP A 1 255 ? -2.053 14.074 -9.739 1.00 95.88 255 ASP A C 1
ATOM 1948 O O . ASP A 1 255 ? -1.502 15.170 -9.661 1.00 95.88 255 ASP A O 1
ATOM 1952 N N . LEU A 1 256 ? -2.008 13.181 -8.736 1.00 98.38 256 LEU A N 1
ATOM 1953 C CA . LEU A 1 256 ? -1.348 13.435 -7.457 1.00 98.38 256 LEU A CA 1
ATOM 1954 C C . LEU A 1 256 ? 0.139 13.761 -7.695 1.00 98.38 256 LEU A C 1
ATOM 1956 O O . LEU A 1 256 ? 0.887 12.878 -8.141 1.00 98.38 256 LEU A O 1
ATOM 1960 N N . PRO A 1 257 ? 0.607 14.990 -7.402 1.00 98.44 257 PRO A N 1
ATOM 1961 C CA . PRO A 1 257 ? 1.980 15.383 -7.702 1.00 98.44 257 PRO A CA 1
ATOM 1962 C C . PRO A 1 257 ? 3.006 14.614 -6.870 1.00 98.44 257 PRO A C 1
ATOM 1964 O O . PRO A 1 257 ? 2.725 14.176 -5.756 1.00 98.44 257 PRO A O 1
ATOM 1967 N N . LEU A 1 258 ? 4.217 14.449 -7.408 1.00 98.50 258 LEU A N 1
ATOM 1968 C CA . LEU A 1 258 ? 5.308 13.754 -6.720 1.00 98.50 258 LEU A CA 1
ATOM 1969 C C . LEU A 1 258 ? 5.625 14.426 -5.376 1.00 98.50 258 LEU A C 1
ATOM 1971 O O . LEU A 1 258 ? 5.783 15.640 -5.314 1.00 98.50 258 LEU A O 1
ATOM 1975 N N . GLY A 1 259 ? 5.732 13.632 -4.309 1.00 98.44 259 GLY A N 1
ATOM 1976 C CA . GLY A 1 259 ? 5.980 14.118 -2.950 1.00 98.44 259 GLY A CA 1
ATOM 1977 C C . GLY A 1 259 ? 4.741 14.654 -2.229 1.00 98.44 259 GLY A C 1
ATOM 1978 O O . GLY A 1 259 ? 4.802 14.838 -1.017 1.00 98.44 259 GLY A O 1
ATOM 1979 N N . GLN A 1 260 ? 3.622 14.853 -2.932 1.00 98.75 260 GLN A N 1
ATOM 1980 C CA . GLN A 1 260 ? 2.370 15.297 -2.329 1.00 98.75 260 GLN A CA 1
ATOM 1981 C C . GLN A 1 260 ? 1.485 14.126 -1.899 1.00 98.75 260 GLN A C 1
ATOM 1983 O O . GLN A 1 260 ? 1.697 12.958 -2.258 1.00 98.75 260 GLN A O 1
ATOM 1988 N N . TRP A 1 261 ? 0.469 14.463 -1.114 1.00 98.75 261 TRP A N 1
ATOM 1989 C CA . TRP A 1 261 ? -0.492 13.519 -0.567 1.00 98.75 261 TRP A CA 1
ATOM 1990 C C . TRP A 1 261 ? -1.915 14.084 -0.573 1.00 98.75 261 TRP A C 1
ATOM 1992 O O . TRP A 1 261 ? -2.121 15.290 -0.661 1.00 98.75 261 TRP A O 1
ATOM 2002 N N . ARG A 1 262 ? -2.911 13.204 -0.477 1.00 98.44 262 ARG A N 1
ATOM 2003 C CA . ARG A 1 262 ? -4.326 13.567 -0.305 1.00 98.44 262 ARG A CA 1
ATOM 2004 C C . ARG A 1 262 ? -5.064 12.520 0.515 1.00 98.44 262 ARG A C 1
ATOM 2006 O O . ARG A 1 262 ? -4.610 11.376 0.597 1.00 98.44 262 ARG A O 1
ATOM 2013 N N . PHE A 1 263 ? -6.214 12.867 1.076 1.00 98.25 263 PHE A N 1
ATOM 2014 C CA . PHE A 1 263 ? -7.113 11.866 1.643 1.00 98.25 263 PHE A CA 1
ATOM 2015 C C . PHE A 1 263 ? -7.686 10.960 0.539 1.00 98.25 263 PHE A C 1
ATOM 2017 O O . PHE A 1 263 ? -7.872 11.372 -0.613 1.00 98.25 263 PHE A O 1
ATOM 2024 N N . LEU A 1 264 ? -7.947 9.700 0.891 1.00 97.31 264 LEU A N 1
ATOM 2025 C CA . LEU A 1 264 ? -8.830 8.839 0.111 1.00 97.31 264 LEU A CA 1
ATOM 2026 C C . LEU A 1 264 ? -10.239 9.433 0.189 1.00 97.31 264 LEU A C 1
ATOM 2028 O O . LEU A 1 264 ? -10.726 9.711 1.287 1.00 97.31 264 LEU A O 1
ATOM 2032 N N . ARG A 1 265 ? -10.877 9.661 -0.959 1.00 93.31 265 ARG A N 1
ATOM 2033 C CA . ARG A 1 265 ? -12.190 10.306 -0.986 1.00 93.31 265 ARG A CA 1
ATOM 2034 C C . ARG A 1 265 ? -13.300 9.320 -0.601 1.00 93.31 265 ARG A C 1
ATOM 2036 O O . ARG A 1 265 ? -13.134 8.120 -0.806 1.00 93.31 265 ARG A O 1
ATOM 2043 N N . PRO A 1 266 ? -14.448 9.800 -0.088 1.00 90.25 266 PRO A N 1
ATOM 2044 C CA . PRO A 1 266 ? -15.566 8.930 0.293 1.00 90.25 266 PRO A CA 1
ATOM 2045 C C . PRO A 1 266 ? -16.148 8.083 -0.851 1.00 90.25 266 PRO A C 1
ATOM 2047 O O . PRO A 1 266 ? -16.732 7.036 -0.594 1.00 90.25 266 PRO A O 1
ATOM 2050 N N . ASP A 1 267 ? -16.016 8.540 -2.098 1.00 91.56 267 ASP A N 1
ATOM 2051 C CA . ASP A 1 267 ? -16.453 7.848 -3.315 1.00 91.56 267 ASP A CA 1
ATOM 2052 C C . ASP A 1 267 ? -15.392 6.892 -3.888 1.00 91.56 267 ASP A C 1
ATOM 2054 O O . ASP A 1 267 ? -15.673 6.127 -4.812 1.00 91.56 267 ASP A O 1
ATOM 2058 N N . GLU A 1 268 ? -14.179 6.895 -3.330 1.00 93.88 268 GLU A N 1
ATOM 2059 C CA . GLU A 1 268 ? -13.108 5.990 -3.723 1.00 93.88 268 GLU A CA 1
ATOM 2060 C C . GLU A 1 268 ? -13.076 4.737 -2.842 1.00 93.88 268 GLU A C 1
ATOM 2062 O O . GLU A 1 268 ? -13.216 4.775 -1.621 1.00 93.88 268 GLU A O 1
ATOM 2067 N N . GLY A 1 269 ? -12.803 3.601 -3.476 1.00 91.75 269 GLY A N 1
ATOM 2068 C CA . GLY A 1 269 ? -12.552 2.333 -2.806 1.00 91.75 269 GLY A CA 1
ATOM 2069 C C . GLY A 1 269 ? -11.520 1.527 -3.579 1.00 91.75 269 GLY A C 1
ATOM 2070 O O . GLY A 1 269 ? -11.354 1.718 -4.785 1.00 91.75 269 GLY A O 1
ATOM 2071 N N . PHE A 1 270 ? -10.809 0.641 -2.886 1.00 94.00 270 PHE A N 1
ATOM 2072 C CA . PHE A 1 270 ? -9.823 -0.241 -3.509 1.00 94.00 270 PHE A CA 1
ATOM 2073 C C . PHE A 1 270 ? -10.493 -1.408 -4.244 1.00 94.00 270 PHE A C 1
ATOM 2075 O O . PHE A 1 270 ? -11.450 -2.010 -3.706 1.00 94.00 270 PHE A O 1
#

Solvent-accessible surface area (backbone atoms only — not comparable to full-atom values): 15504 Å² total; per-residue (Å²): 145,86,85,81,87,80,84,84,81,84,85,80,83,79,82,78,80,78,79,80,81,78,71,81,79,71,81,73,73,82,63,64,46,39,43,34,55,53,37,33,76,72,56,75,29,25,47,68,55,34,45,55,33,18,64,70,51,30,28,27,50,76,84,41,75,38,46,64,78,80,47,54,34,57,94,81,58,50,74,47,69,35,71,69,50,53,56,50,58,74,66,46,42,44,35,38,29,22,41,45,64,65,27,27,45,56,71,65,53,96,93,26,51,27,50,67,75,40,75,40,75,91,29,45,45,87,86,51,89,72,76,85,55,80,73,58,61,63,74,48,39,52,37,53,76,57,58,40,84,25,32,29,57,36,40,35,28,47,42,40,42,60,30,40,53,59,58,32,96,84,26,74,47,39,34,31,31,47,32,31,46,47,76,61,74,50,100,58,28,60,56,38,62,21,44,85,47,63,59,94,94,35,76,55,75,72,33,51,52,43,75,76,55,98,49,30,36,35,40,38,32,47,72,82,60,89,63,42,69,53,56,52,33,48,77,36,53,26,45,69,79,40,42,31,33,46,31,43,49,71,41,62,40,78,86,60,49,83,50,22,26,39,71,64,51,95,92,60,59,100

pLDDT: mean 89.67, std 16.77, range [37.78, 98.81]

Sequence (270 aa):
MNDSPTPRAKIRVVRRVAAADTAPVKPEAPSGVRISKLMAERGLCSRREADAYIERGLVYVNGEQVTQLGTRAAMDAEITLATAARAEQARQATILVHKPIGYVSGQAEDGHQPAIVLVVPDGQMAGDPQRFHPGCLKGLAPAGRLDIDSTGLLVLTQDGRVARQLIGADSDIEKEYLVRVEGRLDDKGLALLNHGLSLDDKPLRPAKVSWQNEDQLRFILKEGKKRQIRRMCELVGLRVTGLKRVRIGRVMLGDLPLGQWRFLRPDEGF